Protein AF-A0A1I0VJK0-F1 (afdb_monomer_lite)

Radius of gyration: 28.48 Å; chains: 1; bounding box: 94×78×64 Å

Secondary structure (DSSP, 8-state):
---STTHHHHHHHHTTSS---S--TTS-----HHHHHHHHHHHHHHHHHHHHTT---HHHHHHHHHHHHHHHHHHHH--SPPTTSPPHHHHHHHHHHHHHHHHHHHHT-HHHHHHHHT-HHHHHHHHHHHHHHHHTT-PPPPHHHHHHHHHHHTHHHHHHHTSTTTHHHHHHHHHHHHHHHHHHHHHHHHHS----SS-S-SS--EEEEEEEEEEETTEEEEEEEEEEETTEEEEEESS--PPPSEEEEE-GGG-EEEEEEEEEETTEEEEEEESPPPHHHHHHHHHTTT-----GGGHHHHHHHHHHHHHHGGGS----PPPP---

pLDDT: mean 71.61, std 19.64, range [31.28, 95.69]

Sequence (327 aa):
MRNVKHLLRGALLAAGFHLLAAPVAAQDAVPPPYCEALLRAASLADFSDRIASAETHYDLNIAYRFAVLKANAALDIAGPPPEGAPGRALLELHLRAHQDIVKTAEIMGLAPALSGISTDAFAERDAKIRAGIRALSCAPPGWREKLEWALMIFYPVERLWDVERMRPVMLWAICFGMIAWARRRTKRQENLPAITIIDGRDEGRIPCNLPAELGVGDMSVSLRVLDISRHGCRFAMARAVDLPEYAVITLPGGVQRHIRQVWQRDQTGAVRLLPRLSEEELELVMEENGLRAADPRRSADFSQAAKELLSTEKERPRVFGAAPEFR

Foldseek 3Di:
DPDPVPVVVVVVVPVPPPPPPDDPVPPPCPPQLVLVLLVLLLVLVVLLLCLLQVVDDPVSLVVSVVSLVVSVVSLVVHDADDPPADGSVLSVVLSVLSVVLSVCCVPVNRPVSLVSCQDPVNVVSSVRSVVRCVVSVSDDDDVVVVVVVVVVVCPVVVVCCVVVVCVVVSVCVVVVVVVVVVVVVVVVCVVPPPPDPPVPDPDDKDADFFWKWKDDPPDIFIWTFRIDDQFWTKIFGPFFDDGDQWTWMQAAVRDIFIWGWPDDDGRIGMITTRNGDDPVRVCRSCVNVVRDPPPPVCVVVVVVVVVVVVVVVVPDPPPPDDDDDDD

Structure (mmCIF, N/CA/C/O backbone):
data_AF-A0A1I0VJK0-F1
#
_entry.id   AF-A0A1I0VJK0-F1
#
loop_
_atom_site.group_PDB
_atom_site.id
_atom_site.type_symbol
_atom_site.label_atom_id
_atom_site.label_alt_id
_atom_site.label_comp_id
_atom_site.label_asym_id
_atom_site.label_entity_id
_atom_site.label_seq_id
_atom_site.pdbx_PDB_ins_code
_atom_site.Cartn_x
_atom_site.Cartn_y
_atom_site.Cartn_z
_atom_site.occupancy
_atom_site.B_iso_or_equiv
_atom_site.auth_seq_id
_atom_site.auth_comp_id
_atom_site.auth_asym_id
_atom_site.auth_atom_id
_atom_site.pdbx_PDB_model_num
ATOM 1 N N . MET A 1 1 ? 68.021 -21.879 -15.733 1.00 46.00 1 MET A N 1
ATOM 2 C CA . MET A 1 1 ? 66.566 -22.091 -15.510 1.00 46.00 1 MET A CA 1
ATOM 3 C C . MET A 1 1 ? 65.875 -20.838 -14.943 1.00 46.00 1 MET A C 1
ATOM 5 O O . MET A 1 1 ? 65.280 -20.871 -13.874 1.00 46.00 1 MET A O 1
ATOM 9 N N . ARG A 1 2 ? 65.920 -19.714 -15.668 1.00 45.03 2 ARG A N 1
ATOM 10 C CA . ARG A 1 2 ? 65.156 -18.485 -15.390 1.00 45.03 2 ARG A CA 1
ATOM 11 C C . ARG A 1 2 ? 64.762 -17.917 -16.751 1.00 45.03 2 ARG A C 1
ATOM 13 O O . ARG A 1 2 ? 65.582 -17.224 -17.318 1.00 45.03 2 ARG A O 1
ATOM 20 N N . ASN A 1 3 ? 63.632 -18.344 -17.326 1.00 46.75 3 ASN A N 1
ATOM 21 C CA . ASN A 1 3 ? 62.971 -17.663 -18.465 1.00 46.75 3 ASN A CA 1
ATOM 22 C C . ASN A 1 3 ? 61.617 -18.274 -18.898 1.00 46.75 3 ASN A C 1
ATOM 24 O O . ASN A 1 3 ? 61.149 -18.015 -19.996 1.00 46.75 3 ASN A O 1
ATOM 28 N N . VAL A 1 4 ? 60.926 -19.040 -18.040 1.00 44.34 4 VAL A N 1
ATOM 29 C CA . VAL A 1 4 ? 59.604 -19.625 -18.386 1.00 44.34 4 VAL A CA 1
ATOM 30 C C . VAL A 1 4 ? 58.428 -18.885 -17.717 1.00 44.34 4 VAL A C 1
ATOM 32 O O . VAL A 1 4 ? 57.276 -19.062 -18.095 1.00 44.34 4 VAL A O 1
ATOM 35 N N . LYS A 1 5 ? 58.684 -17.973 -16.764 1.00 43.19 5 LYS A N 1
ATOM 36 C CA . LYS A 1 5 ? 57.617 -17.272 -16.014 1.00 43.19 5 LYS A CA 1
ATOM 37 C C . LYS A 1 5 ? 56.985 -16.070 -16.736 1.00 43.19 5 LYS A C 1
ATOM 39 O O . LYS A 1 5 ? 55.911 -15.644 -16.324 1.00 43.19 5 LYS A O 1
ATOM 44 N N . HIS A 1 6 ? 57.592 -15.544 -17.803 1.00 44.09 6 HIS A N 1
ATOM 45 C CA . HIS A 1 6 ? 57.060 -14.369 -18.513 1.00 44.09 6 HIS A CA 1
ATOM 46 C C . HIS A 1 6 ? 56.216 -14.703 -19.753 1.00 44.09 6 HIS A C 1
ATOM 48 O O . HIS A 1 6 ? 55.347 -13.913 -20.108 1.00 44.09 6 HIS A O 1
ATOM 54 N N . LEU A 1 7 ? 56.360 -15.896 -20.338 1.00 40.38 7 LEU A N 1
ATOM 55 C CA . LEU A 1 7 ? 55.548 -16.317 -21.491 1.00 40.38 7 LEU A CA 1
ATOM 56 C C . LEU A 1 7 ? 54.114 -16.738 -21.111 1.00 40.38 7 LEU A C 1
ATOM 58 O O . LEU A 1 7 ? 53.187 -16.537 -21.887 1.00 40.38 7 LEU A O 1
ATOM 62 N N . LEU A 1 8 ? 53.892 -17.216 -19.882 1.00 39.84 8 LEU A N 1
ATOM 63 C CA . LEU A 1 8 ? 52.561 -17.624 -19.401 1.00 39.84 8 LEU A CA 1
ATOM 64 C C . LEU A 1 8 ? 51.679 -16.467 -18.897 1.00 39.84 8 LEU A C 1
ATOM 66 O O . LEU A 1 8 ? 50.474 -16.647 -18.755 1.00 39.84 8 LEU A O 1
ATOM 70 N N . ARG A 1 9 ? 52.240 -15.272 -18.659 1.00 42.34 9 ARG A N 1
ATOM 71 C CA . ARG A 1 9 ? 51.451 -14.081 -18.282 1.00 42.34 9 ARG A CA 1
ATOM 72 C C . ARG A 1 9 ? 50.929 -13.289 -19.486 1.00 42.34 9 ARG A C 1
ATOM 74 O O . ARG A 1 9 ? 49.925 -12.605 -19.342 1.00 42.34 9 ARG A O 1
ATOM 81 N N . GLY A 1 10 ? 51.557 -13.412 -20.658 1.00 35.81 10 GLY A N 1
ATOM 82 C CA . GLY A 1 10 ? 51.107 -12.737 -21.885 1.00 35.81 10 GLY A CA 1
ATOM 83 C C . GLY A 1 10 ? 49.964 -13.459 -22.609 1.00 35.81 10 GLY A C 1
ATOM 84 O O . GLY A 1 10 ? 49.046 -12.815 -23.105 1.00 35.81 10 GLY A O 1
ATOM 85 N N . ALA A 1 11 ? 49.964 -14.796 -22.621 1.00 39.56 11 ALA A N 1
ATOM 86 C CA . ALA A 1 11 ? 48.965 -15.577 -23.361 1.00 39.56 11 ALA A CA 1
ATOM 87 C C . ALA A 1 11 ? 47.573 -15.607 -22.694 1.00 39.56 11 ALA A C 1
ATOM 89 O O . ALA A 1 11 ? 46.561 -15.720 -23.381 1.00 39.56 11 ALA A O 1
ATOM 90 N N . LEU A 1 12 ? 47.503 -15.443 -21.368 1.00 36.41 12 LEU A N 1
ATOM 91 C CA . LEU A 1 12 ? 46.240 -15.417 -20.615 1.00 36.41 12 LEU A CA 1
ATOM 92 C C . LEU A 1 12 ? 45.492 -14.075 -20.695 1.00 36.41 12 LEU A C 1
ATOM 94 O O . LEU A 1 12 ? 44.315 -14.029 -20.357 1.00 36.41 12 LEU A O 1
ATOM 98 N N . LEU A 1 13 ? 46.138 -13.005 -21.172 1.00 39.09 13 LEU A N 1
ATOM 99 C CA . LEU A 1 13 ? 45.488 -11.706 -21.394 1.00 39.09 13 LEU A CA 1
ATOM 100 C C . LEU A 1 13 ? 45.027 -11.503 -22.848 1.00 39.09 13 LEU A C 1
ATOM 102 O O . LEU A 1 13 ? 44.124 -10.709 -23.080 1.00 39.09 13 LEU A O 1
ATOM 106 N N . ALA A 1 14 ? 45.582 -12.245 -23.813 1.00 37.34 14 ALA A N 1
ATOM 107 C CA . ALA A 1 14 ? 45.223 -12.117 -25.231 1.00 37.34 14 ALA A CA 1
ATOM 108 C C . ALA A 1 14 ? 44.151 -13.122 -25.705 1.00 37.34 14 ALA A C 1
ATOM 110 O O . ALA A 1 14 ? 43.427 -12.840 -26.654 1.00 37.34 14 ALA A O 1
ATOM 111 N N . ALA A 1 15 ? 43.994 -14.273 -25.040 1.00 37.62 15 ALA A N 1
ATOM 112 C CA . ALA A 1 15 ? 43.008 -15.292 -25.429 1.00 37.62 15 ALA A CA 1
ATOM 113 C C . ALA A 1 15 ? 41.592 -15.065 -24.851 1.00 37.62 15 ALA A C 1
ATOM 115 O O . ALA A 1 15 ? 40.677 -15.831 -25.143 1.00 37.62 15 ALA A O 1
ATOM 116 N N . GLY A 1 16 ? 41.396 -14.027 -24.030 1.00 36.09 16 GLY A N 1
ATOM 117 C CA . GLY A 1 16 ? 40.146 -13.789 -23.297 1.00 36.09 16 GLY A CA 1
ATOM 118 C C . GLY A 1 16 ? 39.113 -12.887 -23.981 1.00 36.09 16 GLY A C 1
ATOM 119 O O . GLY A 1 16 ? 38.038 -12.711 -23.420 1.00 36.09 16 GLY A O 1
ATOM 120 N N . PHE A 1 17 ? 39.405 -12.301 -25.149 1.00 39.50 17 PHE A N 1
ATOM 121 C CA . PHE A 1 17 ? 38.597 -11.186 -25.678 1.00 39.50 17 PHE A CA 1
ATOM 122 C C . PHE A 1 17 ? 37.846 -11.430 -26.998 1.00 39.50 17 PHE A C 1
ATOM 124 O O . PHE A 1 17 ? 37.141 -10.534 -27.452 1.00 39.50 17 PHE A O 1
ATOM 131 N N . HIS A 1 18 ? 37.919 -12.621 -27.606 1.00 34.22 18 HIS A N 1
ATOM 132 C CA . HIS A 1 18 ? 37.325 -12.849 -28.940 1.00 34.22 18 HIS A CA 1
ATOM 133 C C . HIS A 1 18 ? 36.373 -14.049 -29.075 1.00 34.22 18 HIS A C 1
ATOM 135 O O . HIS A 1 18 ? 36.105 -14.490 -30.187 1.00 34.22 18 HIS A O 1
ATOM 141 N N . LEU A 1 19 ? 35.797 -14.557 -27.981 1.00 35.75 19 LEU A N 1
ATOM 142 C CA . LEU A 1 19 ? 34.873 -15.707 -28.026 1.00 35.75 19 LEU A CA 1
ATOM 143 C C . LEU A 1 19 ? 33.524 -15.455 -27.333 1.00 35.75 19 LEU A C 1
ATOM 145 O O . LEU A 1 19 ? 32.967 -16.337 -26.688 1.00 35.75 19 LEU A O 1
ATOM 149 N N . LEU A 1 20 ? 32.975 -14.250 -27.508 1.00 40.34 20 LEU A N 1
ATOM 150 C CA . LEU A 1 20 ? 31.580 -13.921 -27.193 1.00 40.34 20 LEU A CA 1
ATOM 151 C C . LEU A 1 20 ? 30.955 -13.149 -28.361 1.00 40.34 20 LEU A C 1
ATOM 153 O O . LEU A 1 20 ? 30.631 -11.973 -28.265 1.00 40.34 20 LEU A O 1
ATOM 157 N N . ALA A 1 21 ? 30.827 -13.827 -29.495 1.00 41.88 21 ALA A N 1
ATOM 158 C CA . ALA A 1 21 ? 29.969 -13.400 -30.592 1.00 41.88 21 ALA A CA 1
ATOM 159 C C . ALA A 1 21 ? 29.160 -14.619 -31.055 1.00 41.88 21 ALA A C 1
ATOM 161 O O . ALA A 1 21 ? 29.462 -15.250 -32.062 1.00 41.88 21 ALA A O 1
ATOM 162 N N . ALA A 1 22 ? 28.166 -14.991 -30.249 1.00 32.31 22 ALA A N 1
ATOM 163 C CA . ALA A 1 22 ? 27.074 -15.882 -30.626 1.00 32.31 22 ALA A CA 1
ATOM 164 C C . ALA A 1 22 ? 25.779 -15.310 -30.017 1.00 32.31 22 ALA A C 1
ATOM 166 O O . ALA A 1 22 ? 25.834 -14.721 -28.935 1.00 32.31 22 ALA A O 1
ATOM 167 N N . PRO A 1 23 ? 24.640 -15.390 -30.723 1.00 36.75 23 PRO A N 1
ATOM 168 C CA . PRO A 1 23 ? 23.543 -14.448 -30.559 1.00 36.75 23 PRO A CA 1
ATOM 169 C C . PRO A 1 23 ? 22.716 -14.788 -29.319 1.00 36.75 23 PRO A C 1
ATOM 171 O O . PRO A 1 23 ? 21.870 -15.677 -29.349 1.00 36.75 23 PRO A O 1
ATOM 174 N N . VAL A 1 24 ? 22.919 -14.047 -28.230 1.00 36.31 24 VAL A N 1
ATOM 175 C CA . VAL A 1 24 ? 21.983 -14.017 -27.096 1.00 36.31 24 VAL A CA 1
ATOM 176 C C . VAL A 1 24 ? 20.880 -13.013 -27.428 1.00 36.31 24 VAL A C 1
ATOM 178 O O . VAL A 1 24 ? 20.753 -11.945 -26.839 1.00 36.31 24 VAL A O 1
ATOM 181 N N . ALA A 1 25 ? 20.074 -13.346 -28.429 1.00 37.31 25 ALA A N 1
ATOM 182 C CA . ALA A 1 25 ? 18.818 -12.659 -28.681 1.00 37.31 25 ALA A CA 1
ATOM 183 C C . ALA A 1 25 ? 17.770 -13.181 -27.682 1.00 37.31 25 ALA A C 1
ATOM 185 O O . ALA A 1 25 ? 16.928 -13.981 -28.066 1.00 37.31 25 ALA A O 1
ATOM 186 N N . ALA A 1 26 ? 17.869 -12.803 -26.397 1.00 40.62 26 ALA A N 1
ATOM 187 C CA . ALA A 1 26 ? 16.770 -12.965 -25.425 1.00 40.62 26 ALA A CA 1
ATOM 188 C C . ALA A 1 26 ? 16.952 -12.293 -24.044 1.00 40.62 26 ALA A C 1
ATOM 190 O O . ALA A 1 26 ? 15.966 -12.224 -23.318 1.00 40.62 26 ALA A O 1
ATOM 191 N N . GLN A 1 27 ? 18.142 -11.839 -23.615 1.00 39.03 27 GLN A N 1
ATOM 192 C CA . GLN A 1 27 ? 18.367 -11.580 -22.171 1.00 39.03 27 GLN A CA 1
ATOM 193 C C . GLN A 1 27 ? 19.058 -10.265 -21.766 1.00 39.03 27 GLN A C 1
ATOM 195 O O . GLN A 1 27 ? 19.273 -10.055 -20.577 1.00 39.03 27 GLN A O 1
ATOM 200 N N . ASP A 1 28 ? 19.274 -9.323 -22.687 1.00 36.78 28 ASP A N 1
ATOM 201 C CA . ASP A 1 28 ? 19.678 -7.942 -22.352 1.00 36.78 28 ASP A CA 1
ATOM 202 C C . ASP A 1 28 ? 18.475 -6.983 -22.264 1.00 36.78 28 ASP A C 1
ATOM 204 O O . ASP A 1 28 ? 18.533 -5.823 -22.672 1.00 36.78 28 ASP A O 1
ATOM 208 N N . ALA A 1 29 ? 17.348 -7.450 -21.724 1.00 45.19 29 ALA A N 1
ATOM 209 C CA . ALA A 1 29 ? 16.249 -6.560 -21.375 1.00 45.19 29 ALA A CA 1
ATOM 210 C C . ALA A 1 29 ? 16.581 -5.868 -20.046 1.00 45.19 29 ALA A C 1
ATOM 212 O O . ALA A 1 29 ? 16.060 -6.214 -18.986 1.00 45.19 29 ALA A O 1
ATOM 213 N N . VAL A 1 30 ? 17.446 -4.848 -20.103 1.00 45.66 30 VAL A N 1
ATOM 214 C CA . VAL A 1 30 ? 17.289 -3.688 -19.212 1.00 45.66 30 VAL A CA 1
ATOM 215 C C . VAL A 1 30 ? 15.785 -3.400 -19.203 1.00 45.66 30 VAL A C 1
ATOM 217 O O . VAL A 1 30 ? 15.233 -3.285 -20.305 1.00 45.66 30 VAL A O 1
ATOM 220 N N . PRO A 1 31 ? 15.094 -3.378 -18.039 1.00 56.00 31 PRO A N 1
ATOM 221 C CA . PRO A 1 31 ? 13.675 -3.055 -18.028 1.00 56.00 31 PRO A CA 1
ATOM 222 C C . PRO A 1 31 ? 13.563 -1.777 -18.849 1.00 56.00 31 PRO A C 1
ATOM 224 O O . PRO A 1 31 ? 14.316 -0.844 -18.547 1.00 56.00 31 PRO A O 1
ATOM 227 N N . PRO A 1 32 ? 12.763 -1.752 -19.935 1.00 74.56 32 PRO A N 1
ATOM 228 C CA . PRO A 1 32 ? 12.734 -0.599 -20.823 1.00 74.56 32 PRO A CA 1
ATOM 229 C C . PRO A 1 32 ? 12.624 0.647 -19.940 1.00 74.56 32 PRO A C 1
ATOM 231 O O . PRO A 1 32 ? 11.947 0.555 -18.919 1.00 74.56 32 PRO A O 1
ATOM 234 N N . PRO A 1 33 ? 13.298 1.773 -20.233 1.00 84.00 33 PRO A N 1
ATOM 235 C CA . PRO A 1 33 ? 13.391 2.920 -19.315 1.00 84.00 33 PRO A CA 1
ATOM 236 C C . PRO A 1 33 ? 12.047 3.310 -18.663 1.00 84.00 33 PRO A C 1
ATOM 238 O O . PRO A 1 33 ? 11.980 3.729 -17.510 1.00 84.00 33 PRO A O 1
ATOM 241 N N . TYR A 1 34 ? 10.953 3.047 -19.382 1.00 86.75 34 TYR A N 1
ATOM 242 C CA . TYR A 1 34 ? 9.576 3.091 -18.907 1.00 86.75 34 TYR A CA 1
ATOM 243 C C . TYR A 1 34 ? 9.202 2.124 -17.759 1.00 86.75 34 TYR A C 1
ATOM 245 O O . TYR A 1 34 ? 8.583 2.536 -16.782 1.00 86.75 34 TYR A O 1
ATOM 253 N N . CYS A 1 35 ? 9.567 0.842 -17.840 1.00 86.81 35 CYS A N 1
ATOM 254 C CA . CYS A 1 35 ? 9.430 -0.125 -16.750 1.00 86.81 35 CYS A CA 1
ATOM 255 C C . CYS A 1 35 ? 10.204 0.304 -15.503 1.00 86.81 35 CYS A C 1
ATOM 257 O O . CYS A 1 35 ? 9.693 0.132 -14.398 1.00 86.81 35 CYS A O 1
ATOM 259 N N . GLU A 1 36 ? 11.404 0.883 -15.645 1.00 88.31 36 GLU A N 1
ATOM 260 C CA . GLU A 1 36 ? 12.100 1.435 -14.478 1.00 88.31 36 GLU A CA 1
ATOM 261 C C . GLU A 1 36 ? 11.285 2.574 -13.851 1.00 88.31 36 GLU A C 1
ATOM 263 O O . GLU A 1 36 ? 11.058 2.554 -12.641 1.00 88.31 36 GLU A O 1
ATOM 268 N N . ALA A 1 37 ? 10.772 3.513 -14.650 1.00 90.94 37 ALA A N 1
ATOM 269 C CA . ALA A 1 37 ? 9.913 4.585 -14.148 1.00 90.94 37 ALA A CA 1
ATOM 270 C C . ALA A 1 37 ? 8.663 4.048 -13.421 1.00 90.94 37 ALA A C 1
ATOM 272 O O . ALA A 1 37 ? 8.356 4.500 -12.317 1.00 90.94 37 ALA A O 1
ATOM 273 N N . LEU A 1 38 ? 7.990 3.035 -13.981 1.00 90.62 38 LEU A N 1
ATOM 274 C CA . LEU A 1 38 ? 6.834 2.381 -13.358 1.00 90.62 38 LEU A CA 1
ATOM 275 C C . LEU A 1 38 ? 7.183 1.716 -12.024 1.00 90.62 38 LEU A C 1
ATOM 277 O O . LEU A 1 38 ? 6.490 1.930 -11.031 1.00 90.62 38 LEU A O 1
ATOM 281 N N . LEU A 1 39 ? 8.264 0.932 -11.978 1.00 89.94 39 LEU A N 1
ATOM 282 C CA . LEU A 1 39 ? 8.708 0.264 -10.753 1.00 89.94 39 LEU A CA 1
ATOM 283 C C . LEU A 1 39 ? 9.074 1.271 -9.659 1.00 89.94 39 LEU A C 1
ATOM 285 O O . LEU A 1 39 ? 8.746 1.066 -8.490 1.00 89.94 39 LEU A O 1
ATOM 289 N N . ARG A 1 40 ? 9.744 2.370 -10.028 1.00 91.62 40 ARG A N 1
ATOM 290 C CA . ARG A 1 40 ? 10.095 3.444 -9.091 1.00 91.62 40 ARG A CA 1
ATOM 291 C C . ARG A 1 40 ? 8.850 4.148 -8.569 1.00 91.62 40 ARG A C 1
ATOM 293 O O . ARG A 1 40 ? 8.766 4.340 -7.360 1.00 91.62 40 ARG A O 1
ATOM 300 N N . ALA A 1 41 ? 7.894 4.470 -9.439 1.00 92.31 41 ALA A N 1
ATOM 301 C CA . ALA A 1 41 ? 6.618 5.058 -9.042 1.00 92.31 41 ALA A CA 1
ATOM 302 C C . ALA A 1 41 ? 5.858 4.134 -8.075 1.00 92.31 41 ALA A C 1
ATOM 304 O O . ALA A 1 41 ? 5.537 4.555 -6.971 1.00 92.31 41 ALA A O 1
ATOM 305 N N . ALA A 1 42 ? 5.700 2.849 -8.408 1.00 89.69 42 ALA A N 1
ATOM 306 C CA . ALA A 1 42 ? 5.012 1.887 -7.540 1.00 89.69 42 ALA A CA 1
ATOM 307 C C . ALA A 1 42 ? 5.707 1.673 -6.184 1.00 89.69 42 ALA A C 1
ATOM 309 O O . ALA A 1 42 ? 5.048 1.396 -5.184 1.00 89.69 42 ALA A O 1
ATOM 310 N N . SER A 1 43 ? 7.037 1.816 -6.118 1.00 88.81 43 SER A N 1
ATOM 311 C CA . SER A 1 43 ? 7.771 1.713 -4.849 1.00 88.81 43 SER A CA 1
ATOM 312 C C . SER A 1 43 ? 7.471 2.856 -3.870 1.00 88.81 43 SER A C 1
ATOM 314 O O . SER A 1 43 ? 7.743 2.726 -2.678 1.00 88.81 43 SER A O 1
ATOM 316 N N . LEU A 1 44 ? 6.894 3.968 -4.344 1.00 91.75 44 LEU A N 1
ATOM 317 C CA . LEU A 1 44 ? 6.497 5.088 -3.489 1.00 91.75 44 LEU A CA 1
ATOM 318 C C . LEU A 1 44 ? 5.306 4.744 -2.592 1.00 91.75 44 LEU A C 1
ATOM 320 O O . LEU A 1 44 ? 5.178 5.342 -1.523 1.00 91.75 44 LEU A O 1
ATOM 324 N N . ALA A 1 45 ? 4.491 3.760 -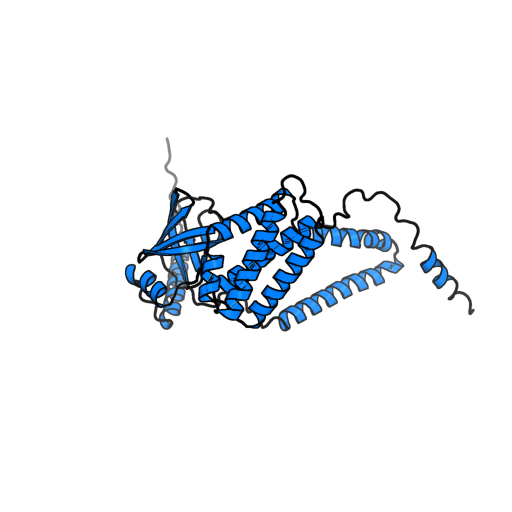2.981 1.00 85.44 45 ALA A N 1
ATOM 325 C CA . ALA A 1 45 ? 3.359 3.294 -2.190 1.00 85.44 45 ALA A CA 1
ATOM 326 C C . ALA A 1 45 ? 3.783 2.822 -0.789 1.00 85.44 45 ALA A C 1
ATOM 328 O O . ALA A 1 45 ? 3.090 3.070 0.191 1.00 85.44 45 ALA A O 1
ATOM 329 N N . ASP A 1 46 ? 4.961 2.202 -0.664 1.00 84.44 46 ASP A N 1
ATOM 330 C CA . ASP A 1 46 ? 5.471 1.757 0.636 1.00 84.44 46 ASP A CA 1
ATOM 331 C C . ASP A 1 46 ? 5.779 2.943 1.561 1.00 84.44 46 ASP A C 1
ATOM 333 O O . ASP A 1 46 ? 5.609 2.851 2.775 1.00 84.44 46 ASP A O 1
ATOM 337 N N . PHE A 1 47 ? 6.211 4.078 1.006 1.00 86.44 47 PHE A N 1
ATOM 338 C CA . PHE A 1 47 ? 6.448 5.289 1.785 1.00 86.44 47 PHE A CA 1
ATOM 339 C C . PHE A 1 47 ? 5.145 5.992 2.151 1.00 86.44 47 PHE A C 1
ATOM 341 O O . PHE A 1 47 ? 4.981 6.377 3.310 1.00 86.44 47 PHE A O 1
ATOM 348 N N . SER A 1 48 ? 4.216 6.138 1.198 1.00 83.81 48 SER A N 1
ATOM 349 C CA . SER A 1 48 ? 2.901 6.714 1.492 1.00 83.81 48 SER A CA 1
ATOM 350 C C . SER A 1 48 ? 2.171 5.890 2.540 1.00 83.81 48 SER A C 1
ATOM 352 O O . SER A 1 48 ? 1.606 6.466 3.454 1.00 83.81 48 SER A O 1
ATOM 354 N N . ASP A 1 49 ? 2.256 4.564 2.492 1.00 79.44 49 ASP A N 1
ATOM 355 C CA . ASP A 1 49 ? 1.618 3.692 3.476 1.00 79.44 49 ASP A CA 1
ATOM 356 C C . ASP A 1 49 ? 2.184 3.849 4.885 1.00 79.44 49 ASP A C 1
ATOM 358 O O . ASP A 1 49 ? 1.434 3.789 5.856 1.00 79.44 49 ASP A O 1
ATOM 362 N N . ARG A 1 50 ? 3.499 4.049 5.005 1.00 80.50 50 ARG A N 1
ATOM 363 C CA . ARG A 1 50 ? 4.154 4.286 6.299 1.00 80.50 50 ARG A CA 1
ATOM 364 C C . ARG A 1 50 ? 3.815 5.664 6.859 1.00 80.50 50 ARG A C 1
ATOM 366 O O . ARG A 1 50 ? 3.591 5.821 8.054 1.00 80.50 50 ARG A O 1
ATOM 373 N N . ILE A 1 51 ? 3.689 6.665 5.990 1.00 79.25 51 ILE A N 1
ATOM 374 C CA . ILE A 1 51 ? 3.142 7.966 6.389 1.00 79.25 51 ILE A CA 1
ATOM 375 C C . ILE A 1 51 ? 1.669 7.834 6.781 1.00 79.25 51 ILE A C 1
ATOM 377 O O . ILE A 1 51 ? 1.261 8.403 7.791 1.00 79.25 51 ILE A O 1
ATOM 381 N N . ALA A 1 52 ? 0.894 7.038 6.041 1.00 72.31 52 ALA A N 1
ATOM 382 C CA . ALA A 1 52 ? -0.517 6.773 6.295 1.00 72.31 52 ALA A CA 1
ATOM 383 C C . ALA A 1 52 ? -0.763 6.052 7.630 1.00 72.31 52 ALA A C 1
ATOM 385 O O . ALA A 1 52 ? -1.742 6.329 8.325 1.00 72.31 52 ALA A O 1
ATOM 386 N N . SER A 1 53 ? 0.155 5.167 8.028 1.00 66.69 53 SER A N 1
ATOM 387 C CA . SER A 1 53 ? 0.154 4.516 9.340 1.00 66.69 53 SER A CA 1
ATOM 388 C C . SER A 1 53 ? 0.666 5.419 10.469 1.00 66.69 53 SER A C 1
ATOM 390 O O . SER A 1 53 ? 0.711 4.976 11.616 1.00 66.69 53 SER A O 1
ATOM 392 N N . ALA A 1 54 ? 1.008 6.678 10.169 1.00 67.38 54 ALA A N 1
ATOM 393 C CA . ALA A 1 54 ? 1.622 7.634 11.083 1.00 67.38 54 ALA A CA 1
ATOM 394 C C . ALA A 1 54 ? 2.914 7.109 11.742 1.00 67.38 54 ALA A C 1
ATOM 396 O O . ALA A 1 54 ? 3.251 7.509 12.859 1.00 67.38 54 ALA A O 1
ATOM 397 N N . GLU A 1 55 ? 3.655 6.236 11.050 1.00 65.69 55 GLU A N 1
ATOM 398 C CA . GLU A 1 55 ? 5.055 5.977 11.378 1.00 65.69 55 GLU A CA 1
ATOM 399 C C . GLU A 1 55 ? 5.842 7.247 11.046 1.00 65.69 55 GLU A C 1
ATOM 401 O O . GLU A 1 55 ? 6.055 7.565 9.876 1.00 65.69 55 GLU A O 1
ATOM 406 N N . THR A 1 56 ? 6.282 8.000 12.054 1.00 57.78 56 THR A N 1
ATOM 407 C CA . THR A 1 56 ? 7.166 9.145 11.823 1.00 57.78 56 THR A CA 1
ATOM 408 C C . THR A 1 56 ? 8.544 8.961 12.397 1.00 57.78 56 THR A C 1
ATOM 410 O O . THR A 1 56 ? 8.767 8.972 13.603 1.00 57.78 56 THR A O 1
ATOM 413 N N . HIS A 1 57 ? 9.498 8.971 11.475 1.00 64.31 57 HIS A N 1
ATOM 414 C CA . HIS A 1 57 ? 10.857 9.397 11.739 1.00 64.31 57 HIS A CA 1
ATOM 415 C C . HIS A 1 57 ? 11.228 10.457 10.703 1.00 64.31 57 HIS A C 1
ATOM 417 O O . HIS A 1 57 ? 10.853 10.341 9.537 1.00 64.31 57 HIS A O 1
ATOM 423 N N . TYR A 1 58 ? 11.967 11.489 11.113 1.00 70.94 58 TYR A N 1
ATOM 424 C CA . TYR A 1 58 ? 12.530 12.506 10.211 1.00 70.94 58 TYR A CA 1
ATOM 425 C C . TYR A 1 58 ? 13.242 11.862 9.001 1.00 70.94 58 TYR A C 1
ATOM 427 O O . TYR A 1 58 ? 13.092 12.305 7.860 1.00 70.94 58 TYR A O 1
ATOM 435 N N . ASP A 1 59 ? 13.900 10.726 9.240 1.00 74.88 59 ASP A N 1
ATOM 436 C CA . ASP A 1 59 ? 14.564 9.910 8.223 1.00 74.88 59 ASP A CA 1
ATOM 437 C C . ASP A 1 59 ? 13.604 9.323 7.175 1.00 74.88 59 ASP A C 1
ATOM 439 O O . ASP A 1 59 ? 13.989 9.173 6.013 1.00 74.88 59 ASP A O 1
ATOM 443 N N . LEU A 1 60 ? 12.349 9.026 7.540 1.00 82.06 60 LEU A N 1
ATOM 444 C CA . LEU A 1 60 ? 11.341 8.517 6.606 1.00 82.06 60 LEU A CA 1
ATOM 445 C C . LEU A 1 60 ? 10.957 9.581 5.576 1.00 82.06 60 LEU A C 1
ATOM 447 O O . LEU A 1 60 ? 10.958 9.285 4.383 1.00 82.06 60 LEU A O 1
ATOM 451 N N . ASN A 1 61 ? 10.682 10.813 6.016 1.00 82.12 61 ASN A N 1
ATOM 452 C CA . ASN A 1 61 ? 10.332 11.914 5.112 1.00 82.12 61 ASN A CA 1
ATOM 453 C C . ASN A 1 61 ? 11.487 12.234 4.154 1.00 82.12 61 ASN A C 1
ATOM 455 O O . ASN A 1 61 ? 11.270 12.401 2.953 1.00 82.12 61 ASN A O 1
ATOM 459 N N . ILE A 1 62 ? 12.728 12.230 4.652 1.00 82.31 62 ILE A N 1
ATOM 460 C CA . ILE A 1 62 ? 13.919 12.405 3.812 1.00 82.31 62 ILE A CA 1
ATOM 461 C C . ILE A 1 62 ? 14.041 11.276 2.785 1.00 82.31 62 ILE A C 1
ATOM 463 O O . ILE A 1 62 ? 14.233 11.542 1.594 1.00 82.31 62 ILE A O 1
ATOM 467 N N . ALA A 1 63 ? 13.931 10.018 3.221 1.00 86.69 63 ALA A N 1
ATOM 468 C CA . ALA A 1 63 ? 14.025 8.865 2.333 1.00 86.69 63 ALA A CA 1
ATOM 469 C C . ALA A 1 63 ? 12.926 8.889 1.261 1.00 86.69 63 ALA A C 1
ATOM 471 O O . ALA A 1 63 ? 13.208 8.630 0.089 1.00 86.69 63 ALA A O 1
ATOM 472 N N . TYR A 1 64 ? 11.708 9.274 1.643 1.00 90.75 64 TYR A N 1
ATOM 473 C CA . TYR A 1 64 ? 10.581 9.408 0.733 1.00 90.75 64 TYR A CA 1
ATOM 474 C C . TYR A 1 64 ? 10.818 10.507 -0.304 1.00 90.75 64 TYR A C 1
ATOM 476 O O . TYR A 1 64 ? 10.688 10.255 -1.501 1.00 90.75 64 TYR A O 1
ATOM 484 N N . ARG A 1 65 ? 11.289 11.690 0.111 1.00 91.56 65 ARG A N 1
ATOM 485 C CA . ARG A 1 65 ? 11.666 12.771 -0.812 1.00 91.56 65 ARG A CA 1
ATOM 486 C C . ARG A 1 65 ? 12.700 12.311 -1.839 1.00 91.56 65 ARG A C 1
ATOM 488 O O . ARG A 1 65 ? 12.546 12.558 -3.034 1.00 91.56 65 ARG A O 1
ATOM 495 N N . PHE A 1 66 ? 13.744 11.610 -1.396 1.00 91.50 66 PHE A N 1
ATOM 496 C CA . PHE A 1 66 ? 14.750 11.064 -2.309 1.00 91.50 66 PHE A CA 1
ATOM 497 C C . PHE A 1 66 ? 14.187 9.985 -3.239 1.00 91.50 66 PHE A C 1
ATOM 499 O O . PHE A 1 66 ? 14.603 9.913 -4.396 1.00 91.50 66 PHE A O 1
ATOM 506 N N . ALA A 1 67 ? 13.258 9.154 -2.767 1.00 92.31 67 ALA A N 1
ATOM 507 C CA . ALA A 1 67 ? 12.584 8.167 -3.604 1.00 92.31 67 ALA A CA 1
ATOM 508 C C . ALA A 1 67 ? 11.745 8.845 -4.698 1.00 92.31 67 ALA A C 1
ATOM 510 O O . ALA A 1 67 ? 11.851 8.471 -5.865 1.00 92.31 67 ALA A O 1
ATOM 511 N N . VAL A 1 68 ? 11.003 9.899 -4.348 1.00 94.31 68 VAL A N 1
ATOM 512 C CA . VAL A 1 68 ? 10.220 10.703 -5.295 1.00 94.31 68 VAL A CA 1
ATOM 513 C C . VAL A 1 68 ? 11.122 11.365 -6.340 1.00 94.31 68 VAL A C 1
ATOM 515 O O . VAL A 1 68 ? 10.833 11.288 -7.533 1.00 94.31 68 VAL A O 1
ATOM 518 N N . LEU A 1 69 ? 12.249 11.960 -5.935 1.00 93.81 69 LEU A N 1
ATOM 519 C CA . LEU A 1 69 ? 13.220 12.548 -6.871 1.00 93.81 69 LEU A CA 1
ATOM 520 C C . LEU A 1 69 ? 13.784 11.509 -7.851 1.00 93.81 69 LEU A C 1
ATOM 522 O O . LEU A 1 69 ? 13.865 11.771 -9.048 1.00 93.81 69 LEU A O 1
ATOM 526 N N . LYS A 1 70 ? 14.121 10.309 -7.364 1.00 91.88 70 LYS A N 1
ATOM 527 C CA . LYS A 1 70 ? 14.588 9.202 -8.217 1.00 91.88 70 LYS A CA 1
ATOM 528 C C . LYS A 1 70 ? 13.516 8.731 -9.197 1.00 91.88 70 LYS A C 1
ATOM 530 O O . LYS A 1 70 ? 13.848 8.414 -10.334 1.00 91.88 70 LYS A O 1
ATOM 535 N N . ALA A 1 71 ? 12.256 8.681 -8.770 1.00 93.00 71 ALA A N 1
ATOM 536 C CA . ALA A 1 71 ? 11.150 8.296 -9.638 1.00 93.00 71 ALA A CA 1
ATOM 537 C C . ALA A 1 71 ? 10.897 9.334 -10.745 1.00 93.00 71 ALA A C 1
ATOM 539 O O . ALA A 1 71 ? 10.689 8.950 -11.891 1.00 93.00 71 ALA A O 1
ATOM 540 N N . ASN A 1 72 ? 11.006 10.632 -10.433 1.00 93.75 72 ASN A N 1
ATOM 541 C CA . ASN A 1 72 ? 10.926 11.698 -11.439 1.00 93.75 72 ASN A CA 1
ATOM 542 C C . ASN A 1 72 ? 12.078 11.612 -12.447 1.00 93.75 72 ASN A C 1
ATOM 544 O O . ASN A 1 72 ? 11.829 11.578 -13.645 1.00 93.75 72 ASN A O 1
ATOM 548 N N . ALA A 1 73 ? 13.319 11.451 -11.978 1.00 92.62 73 ALA A N 1
ATOM 549 C CA . ALA A 1 73 ? 14.468 11.292 -12.870 1.00 92.62 73 ALA A CA 1
ATOM 550 C C . ALA A 1 73 ? 14.333 10.065 -13.795 1.00 92.62 73 ALA A C 1
ATOM 552 O O . ALA A 1 73 ? 14.698 10.127 -14.967 1.00 92.62 73 ALA A O 1
ATOM 553 N N . ALA A 1 74 ? 13.780 8.955 -13.293 1.00 91.75 74 ALA A N 1
ATOM 554 C CA . ALA A 1 74 ? 13.499 7.781 -14.117 1.00 91.75 74 ALA A CA 1
ATOM 555 C C . ALA A 1 74 ? 12.431 8.069 -15.188 1.00 91.75 74 ALA A C 1
ATOM 557 O O . ALA A 1 74 ? 12.571 7.615 -16.320 1.00 91.75 74 ALA A O 1
ATOM 558 N N . LEU A 1 75 ? 11.394 8.845 -14.856 1.00 93.12 75 LEU A N 1
ATOM 559 C CA . LEU A 1 75 ? 10.354 9.252 -15.804 1.00 93.12 75 LEU A CA 1
ATOM 560 C C . LEU A 1 75 ? 10.868 10.233 -16.870 1.00 93.12 75 LEU A C 1
ATOM 562 O O . LEU A 1 75 ? 10.438 10.163 -18.020 1.00 93.12 75 LEU A O 1
ATOM 566 N N . ASP A 1 76 ? 11.809 11.110 -16.521 1.00 91.94 76 ASP A N 1
ATOM 567 C CA . ASP A 1 76 ? 12.431 12.042 -17.471 1.00 91.94 76 ASP A CA 1
ATOM 568 C C . ASP A 1 76 ? 13.248 11.310 -18.540 1.00 91.94 76 ASP A C 1
ATOM 570 O O . ASP A 1 76 ? 13.222 11.683 -19.713 1.00 91.94 76 ASP A O 1
ATOM 574 N N . ILE A 1 77 ? 13.937 10.239 -18.138 1.00 91.31 77 ILE A N 1
ATOM 575 C CA . ILE A 1 77 ? 14.721 9.373 -19.030 1.00 91.31 77 ILE A CA 1
ATOM 576 C C . ILE A 1 77 ? 13.812 8.378 -19.771 1.00 91.31 77 ILE A C 1
ATOM 578 O O . ILE A 1 77 ? 14.190 7.835 -20.812 1.00 91.31 77 ILE A O 1
ATOM 582 N N . ALA A 1 78 ? 12.603 8.130 -19.259 1.00 87.75 78 ALA A N 1
ATOM 583 C CA . ALA A 1 78 ? 11.661 7.229 -19.893 1.00 87.75 78 ALA A CA 1
ATOM 584 C C . ALA A 1 78 ? 11.223 7.770 -21.263 1.00 87.75 78 ALA A C 1
ATOM 586 O O . ALA A 1 78 ? 10.744 8.899 -21.404 1.00 87.75 78 ALA A O 1
ATOM 587 N N . GLY A 1 79 ? 11.367 6.917 -22.279 1.00 81.25 79 GLY A N 1
ATOM 588 C CA . GLY A 1 79 ? 10.807 7.147 -23.606 1.00 81.25 79 GLY A CA 1
ATOM 589 C C . GLY A 1 79 ? 9.269 7.153 -23.605 1.00 81.25 79 GLY A C 1
ATOM 590 O O . GLY A 1 79 ? 8.636 7.107 -22.546 1.00 81.25 79 GLY A O 1
ATOM 591 N N . PRO A 1 80 ? 8.634 7.214 -24.787 1.00 84.06 80 PRO A N 1
ATOM 592 C CA . PRO A 1 80 ? 7.179 7.152 -24.883 1.00 84.06 80 PRO A CA 1
ATOM 593 C C . PRO A 1 80 ? 6.624 5.854 -24.260 1.00 84.06 80 PRO A C 1
ATOM 595 O O . PRO A 1 80 ? 7.304 4.823 -24.293 1.00 84.06 80 PRO A O 1
ATOM 598 N N . PRO A 1 81 ? 5.402 5.893 -23.691 1.00 84.69 81 PRO A N 1
ATOM 599 C CA . PRO A 1 81 ? 4.766 4.708 -23.130 1.00 84.69 81 PRO A CA 1
ATOM 600 C C . PRO A 1 81 ? 4.595 3.628 -24.209 1.00 84.69 81 PRO A C 1
ATOM 602 O O . PRO A 1 81 ? 4.094 3.943 -25.292 1.00 84.69 81 PRO A O 1
ATOM 605 N N . PRO A 1 82 ? 4.976 2.369 -23.936 1.00 82.50 82 PRO A N 1
ATOM 606 C CA . PRO A 1 82 ? 4.629 1.256 -24.809 1.00 82.50 82 PRO A CA 1
ATOM 607 C C . PRO A 1 82 ? 3.111 1.019 -24.821 1.00 82.50 82 PRO A C 1
ATOM 609 O O . PRO A 1 82 ? 2.381 1.469 -23.935 1.00 82.50 82 PRO A O 1
ATOM 612 N N . GLU A 1 83 ? 2.620 0.308 -25.833 1.00 77.19 83 GLU A N 1
ATOM 613 C CA . GLU A 1 83 ? 1.195 -0.011 -25.960 1.00 77.19 83 GLU A CA 1
ATOM 614 C C . GLU A 1 83 ? 0.696 -0.814 -24.743 1.00 77.19 83 GLU A C 1
ATOM 616 O O . GLU A 1 83 ? 1.379 -1.711 -24.250 1.00 77.19 83 GLU A O 1
ATOM 621 N N . GLY A 1 84 ? -0.475 -0.450 -24.207 1.00 72.38 84 GLY A N 1
ATOM 622 C CA . GLY A 1 84 ? -1.031 -1.054 -22.988 1.00 72.38 84 GLY A CA 1
ATOM 623 C C . GLY A 1 84 ? -0.409 -0.567 -21.670 1.00 72.38 84 GLY A C 1
ATOM 624 O O . GLY A 1 84 ? -0.885 -0.941 -20.597 1.00 72.38 84 GLY A O 1
ATOM 625 N N . ALA A 1 85 ? 0.614 0.293 -21.718 1.00 79.00 85 ALA A N 1
ATOM 626 C CA . ALA A 1 85 ? 1.156 0.941 -20.532 1.00 79.00 85 ALA A CA 1
ATOM 627 C C . ALA A 1 85 ? 0.226 2.053 -20.017 1.00 79.00 85 ALA A C 1
ATOM 629 O O . ALA A 1 85 ? -0.492 2.683 -20.801 1.00 79.00 85 ALA A O 1
ATOM 630 N N . PRO A 1 86 ? 0.279 2.380 -18.713 1.00 84.56 86 PRO A N 1
ATOM 631 C CA . PRO A 1 86 ? -0.307 3.619 -18.226 1.00 84.56 86 PRO A CA 1
ATOM 632 C C . PRO A 1 86 ? 0.330 4.796 -18.971 1.00 84.56 86 PRO A C 1
ATOM 634 O O . PRO A 1 86 ? 1.522 4.766 -19.242 1.00 84.56 86 PRO A O 1
ATOM 637 N N . GLY A 1 87 ? -0.436 5.827 -19.325 1.00 87.81 87 GLY A N 1
ATOM 638 C CA . GLY A 1 87 ? 0.120 6.975 -20.046 1.00 87.81 87 GLY A CA 1
ATOM 639 C C . GLY A 1 87 ? 1.120 7.771 -19.199 1.00 87.81 87 GLY A C 1
ATOM 640 O O . GLY A 1 87 ? 0.988 7.848 -17.977 1.00 87.81 87 GLY A O 1
ATOM 641 N N . ARG A 1 88 ? 2.078 8.450 -19.850 1.00 90.56 88 ARG A N 1
ATOM 642 C CA . ARG A 1 88 ? 3.053 9.338 -19.177 1.00 90.56 88 ARG A CA 1
ATOM 643 C C . ARG A 1 88 ? 2.373 10.368 -18.264 1.00 90.56 88 ARG A C 1
ATOM 645 O O . ARG A 1 88 ? 2.796 10.533 -17.128 1.00 90.56 88 ARG A O 1
ATOM 652 N N . ALA A 1 89 ? 1.268 10.965 -18.711 1.00 91.25 89 ALA A N 1
ATOM 653 C CA . ALA A 1 89 ? 0.495 11.924 -17.919 1.00 91.25 89 ALA A CA 1
ATOM 654 C C . ALA A 1 89 ? -0.048 11.336 -16.600 1.00 91.25 89 ALA A C 1
ATOM 656 O O . ALA A 1 89 ? -0.117 12.037 -15.593 1.00 91.25 89 ALA A O 1
ATOM 657 N N . LEU A 1 90 ? -0.411 10.045 -16.578 1.00 92.50 90 LEU A N 1
ATOM 658 C CA . LEU A 1 90 ? -0.863 9.380 -15.352 1.00 92.50 90 LEU A CA 1
ATOM 659 C C . LEU A 1 90 ? 0.286 9.242 -14.347 1.00 92.50 90 LEU A C 1
ATOM 661 O O . LEU A 1 90 ? 0.092 9.500 -13.161 1.00 92.50 90 LEU A O 1
ATOM 665 N N . LEU A 1 91 ? 1.472 8.854 -14.825 1.00 92.31 91 LEU A N 1
ATOM 666 C CA . LEU A 1 91 ? 2.683 8.769 -14.006 1.00 92.31 91 LEU A CA 1
ATOM 667 C C . LEU A 1 91 ? 3.079 10.137 -13.454 1.00 92.31 91 LEU A C 1
ATOM 669 O O . LEU A 1 91 ? 3.312 10.247 -12.257 1.00 92.31 91 LEU A O 1
ATOM 673 N N . GLU A 1 92 ? 3.092 11.181 -14.285 1.00 94.69 92 GLU A N 1
ATOM 674 C CA . GLU A 1 92 ? 3.390 12.553 -13.849 1.00 94.69 92 GLU A CA 1
ATOM 675 C C . GLU A 1 92 ? 2.408 13.017 -12.766 1.00 94.69 92 GLU A C 1
ATOM 677 O O . GLU A 1 92 ? 2.824 13.525 -11.724 1.00 94.69 92 GLU A O 1
ATOM 682 N N . LEU A 1 93 ? 1.108 12.775 -12.961 1.00 94.25 93 LEU A N 1
ATOM 683 C CA . LEU A 1 93 ? 0.080 13.104 -11.975 1.00 94.25 93 LEU A CA 1
ATOM 684 C C . LEU A 1 93 ? 0.269 12.333 -10.661 1.00 94.25 93 LEU A C 1
ATOM 686 O O . LEU A 1 93 ? 0.122 12.902 -9.581 1.00 94.25 93 LEU A O 1
ATOM 690 N N . HIS A 1 94 ? 0.599 11.044 -10.736 1.00 94.25 94 HIS A N 1
ATOM 691 C CA . HIS A 1 94 ? 0.833 10.220 -9.556 1.00 94.25 94 HIS A CA 1
ATOM 692 C C . HIS A 1 94 ? 2.101 10.647 -8.801 1.00 94.25 94 HIS A C 1
ATOM 694 O O . HIS A 1 94 ? 2.049 10.848 -7.589 1.00 94.25 94 HIS A O 1
ATOM 700 N N . LEU A 1 95 ? 3.216 10.886 -9.500 1.00 95.19 95 LEU A N 1
ATOM 701 C CA . LEU A 1 95 ? 4.446 11.397 -8.888 1.00 95.19 95 LEU A CA 1
ATOM 702 C C . LEU A 1 95 ? 4.239 12.772 -8.252 1.00 95.19 95 LEU A C 1
ATOM 704 O O . LEU A 1 95 ? 4.758 13.018 -7.163 1.00 95.19 95 LEU A O 1
ATOM 708 N N . ARG A 1 96 ? 3.449 13.645 -8.886 1.00 95.06 96 ARG A N 1
ATOM 709 C CA . ARG A 1 96 ? 3.070 14.939 -8.315 1.00 95.06 96 ARG A CA 1
ATOM 710 C C . ARG A 1 96 ? 2.251 14.778 -7.036 1.00 95.06 96 ARG A C 1
ATOM 712 O O . ARG A 1 96 ? 2.555 15.439 -6.053 1.00 95.06 96 ARG A O 1
ATOM 719 N N . ALA A 1 97 ? 1.300 13.844 -7.000 1.00 93.12 97 ALA A N 1
ATOM 720 C CA . ALA A 1 97 ? 0.557 13.548 -5.775 1.00 93.12 97 ALA A CA 1
ATOM 721 C C . ALA A 1 97 ? 1.491 13.098 -4.633 1.00 93.12 97 ALA A C 1
ATOM 723 O O . ALA A 1 97 ? 1.361 13.571 -3.507 1.00 93.12 97 ALA A O 1
ATOM 724 N N . HIS A 1 98 ? 2.486 12.251 -4.920 1.00 94.12 98 HIS A N 1
ATOM 725 C CA . HIS A 1 98 ? 3.506 11.871 -3.935 1.00 94.12 98 HIS A CA 1
ATOM 726 C C . HIS A 1 98 ? 4.382 13.059 -3.490 1.00 94.12 98 HIS A C 1
ATOM 728 O O . HIS A 1 98 ? 4.686 13.177 -2.302 1.00 94.12 98 HIS A O 1
ATOM 734 N N . GLN A 1 99 ? 4.764 13.961 -4.403 1.00 94.31 99 GLN A N 1
ATOM 735 C CA . GLN A 1 99 ? 5.473 15.204 -4.056 1.00 94.31 99 GLN A CA 1
ATOM 736 C C . GLN A 1 99 ? 4.639 16.090 -3.124 1.00 94.31 99 GLN A C 1
ATOM 738 O O . GLN A 1 99 ? 5.162 16.592 -2.128 1.00 94.31 99 GLN A O 1
ATOM 743 N N . ASP A 1 100 ? 3.351 16.253 -3.424 1.00 91.81 100 ASP A N 1
ATOM 744 C CA . ASP A 1 100 ? 2.429 17.057 -2.626 1.00 91.81 100 ASP A CA 1
ATOM 745 C C . ASP A 1 100 ? 2.230 16.453 -1.230 1.00 91.81 100 ASP A C 1
ATOM 747 O O . ASP A 1 100 ? 2.210 17.197 -0.250 1.00 91.81 100 ASP A O 1
ATOM 751 N N . ILE A 1 101 ? 2.187 15.120 -1.106 1.00 89.38 101 ILE A N 1
ATOM 752 C CA . ILE A 1 101 ? 2.165 14.417 0.189 1.00 89.38 101 ILE A CA 1
ATOM 753 C C . ILE A 1 101 ? 3.432 14.715 0.993 1.00 89.38 101 ILE A C 1
ATOM 755 O O . ILE A 1 101 ? 3.331 15.109 2.153 1.00 89.38 101 ILE A O 1
ATOM 759 N N . VAL A 1 102 ? 4.621 14.554 0.394 1.00 88.81 102 VAL A N 1
ATOM 760 C CA . VAL A 1 102 ? 5.903 14.825 1.074 1.00 88.81 102 VAL A CA 1
ATOM 761 C C . VAL A 1 102 ? 5.956 16.275 1.546 1.00 88.81 102 VAL A C 1
ATOM 763 O O . VAL A 1 102 ? 6.259 16.539 2.707 1.00 88.81 102 VAL A O 1
ATOM 766 N N . LYS A 1 103 ? 5.606 17.217 0.668 1.00 88.62 103 LYS A N 1
ATOM 767 C CA . LYS A 1 103 ? 5.633 18.648 0.973 1.00 88.62 103 LYS A CA 1
ATOM 768 C C . LYS A 1 103 ? 4.613 19.025 2.048 1.00 88.62 103 LYS A C 1
ATOM 770 O O . LYS A 1 103 ? 4.924 19.804 2.945 1.00 88.62 103 LYS A O 1
ATOM 775 N N . THR A 1 104 ? 3.410 18.460 1.984 1.00 86.12 104 THR A N 1
ATOM 776 C CA . THR A 1 104 ? 2.378 18.654 3.010 1.00 86.12 104 THR A CA 1
ATOM 777 C C . THR A 1 104 ? 2.841 18.094 4.353 1.00 86.12 104 THR A C 1
ATOM 779 O O . THR A 1 104 ? 2.719 18.785 5.360 1.00 86.12 104 THR A O 1
ATOM 782 N N . ALA A 1 105 ? 3.452 16.906 4.367 1.00 83.19 105 ALA A N 1
ATOM 783 C CA . ALA A 1 105 ? 4.008 16.305 5.576 1.00 83.19 105 ALA A CA 1
ATOM 784 C C . ALA A 1 105 ? 5.145 17.147 6.185 1.00 83.19 105 ALA A C 1
ATOM 786 O O . ALA A 1 105 ? 5.232 17.254 7.407 1.00 83.19 105 ALA A O 1
ATOM 787 N N . GLU A 1 106 ? 5.993 17.760 5.350 1.00 82.69 106 GLU A N 1
ATOM 788 C CA . GLU A 1 106 ? 7.078 18.654 5.780 1.00 82.69 106 GLU A CA 1
ATOM 789 C C . GLU A 1 106 ? 6.559 19.990 6.348 1.00 82.69 106 GLU A C 1
ATOM 791 O O . GLU A 1 106 ? 7.099 20.472 7.342 1.00 82.69 106 GLU A O 1
ATOM 796 N N . ILE A 1 107 ? 5.533 20.597 5.736 1.00 83.12 107 ILE A N 1
ATOM 797 C CA . ILE A 1 107 ? 5.065 21.955 6.082 1.00 83.12 107 ILE A CA 1
ATOM 798 C C . ILE A 1 107 ? 3.948 21.942 7.130 1.00 83.12 107 ILE A C 1
ATOM 800 O O . ILE A 1 107 ? 3.972 22.729 8.073 1.00 83.12 107 ILE A O 1
ATOM 804 N N . MET A 1 108 ? 2.937 21.095 6.937 1.00 78.25 108 MET A N 1
ATOM 805 C CA . MET A 1 108 ? 1.685 21.104 7.707 1.00 78.25 108 MET A CA 1
ATOM 806 C C . MET A 1 108 ? 1.576 19.917 8.674 1.00 78.25 108 MET A C 1
ATOM 808 O O . MET A 1 108 ? 0.592 19.801 9.405 1.00 78.25 108 MET A O 1
ATOM 812 N N . GLY A 1 109 ? 2.579 19.036 8.690 1.00 74.19 109 GLY A N 1
ATOM 813 C CA . GLY A 1 109 ? 2.570 17.804 9.470 1.00 74.19 109 GLY A CA 1
ATOM 814 C C . GLY A 1 109 ? 1.776 16.677 8.804 1.00 74.19 109 GLY A C 1
ATOM 815 O O . GLY A 1 109 ? 1.311 16.782 7.671 1.00 74.19 109 GLY A O 1
ATOM 816 N N . LEU A 1 110 ? 1.641 15.551 9.508 1.00 71.81 110 LEU A N 1
ATOM 817 C CA . LEU A 1 110 ? 1.098 14.317 8.930 1.00 71.81 110 LEU A CA 1
ATOM 818 C C . LEU A 1 110 ? -0.397 14.368 8.653 1.00 71.81 110 LEU A C 1
ATOM 820 O O . LEU A 1 110 ? -0.820 13.876 7.617 1.00 71.81 110 LEU A O 1
ATOM 824 N N . ALA A 1 111 ? -1.202 14.917 9.565 1.00 69.12 111 ALA A N 1
ATOM 825 C CA . ALA A 1 111 ? -2.657 14.803 9.469 1.00 69.12 111 ALA A CA 1
ATOM 826 C C . ALA A 1 111 ? -3.217 15.340 8.131 1.00 69.12 111 ALA A C 1
ATOM 828 O O . ALA A 1 111 ? -4.021 14.642 7.514 1.00 69.12 111 ALA A O 1
ATOM 829 N N . PRO A 1 112 ? -2.740 16.483 7.597 1.00 76.00 112 PRO A N 1
ATOM 830 C CA . PRO A 1 112 ? -3.127 16.944 6.261 1.00 76.00 112 PRO A CA 1
ATOM 831 C C . PRO A 1 112 ? -2.527 16.117 5.112 1.00 76.00 112 PRO A C 1
ATOM 833 O O . PRO A 1 112 ? -3.083 16.095 4.022 1.00 76.00 112 PRO A O 1
ATOM 836 N N . ALA A 1 113 ? -1.400 15.431 5.321 1.00 78.81 113 ALA A N 1
ATOM 837 C CA . ALA A 1 113 ? -0.818 14.537 4.319 1.00 78.81 113 ALA A CA 1
ATOM 838 C C . ALA A 1 113 ? -1.594 13.209 4.214 1.00 78.81 113 ALA A C 1
ATOM 840 O O . ALA A 1 113 ? -1.726 12.659 3.120 1.00 78.81 113 ALA A O 1
ATOM 841 N N . LEU A 1 114 ? -2.150 12.724 5.334 1.00 73.81 114 LEU A N 1
ATOM 842 C CA . LEU A 1 114 ? -2.986 11.519 5.395 1.00 73.81 114 LEU A CA 1
ATOM 843 C C . LEU A 1 114 ? -4.205 11.635 4.481 1.00 73.81 114 LEU A C 1
ATOM 845 O O . LEU A 1 114 ? -4.485 10.708 3.723 1.00 73.81 114 LEU A O 1
ATOM 849 N N . SER A 1 115 ? -4.886 12.784 4.515 1.00 74.62 115 SER A N 1
ATOM 850 C CA . SER A 1 115 ? -6.087 13.013 3.707 1.00 74.62 115 SER A CA 1
ATOM 851 C C . SER A 1 115 ? -5.806 12.976 2.206 1.00 74.62 115 SER A C 1
ATOM 853 O O . SER A 1 115 ? -6.686 12.595 1.444 1.00 74.62 115 SER A O 1
ATOM 855 N N . GLY A 1 116 ? -4.586 13.314 1.772 1.00 75.75 116 GLY A N 1
ATOM 856 C CA . GLY A 1 116 ? -4.171 13.193 0.373 1.00 75.75 116 GLY A CA 1
ATOM 857 C C . GLY A 1 116 ? -3.970 11.740 -0.075 1.00 75.75 116 GLY A C 1
ATOM 858 O O . GLY A 1 116 ? -4.301 11.395 -1.212 1.00 75.75 116 GLY A O 1
ATOM 859 N N . ILE A 1 117 ? -3.467 10.884 0.821 1.00 78.88 117 ILE A N 1
ATOM 860 C CA . ILE A 1 117 ? -3.213 9.458 0.555 1.00 78.88 117 ILE A CA 1
ATOM 861 C C . ILE A 1 117 ? -4.517 8.655 0.569 1.00 78.88 117 ILE A C 1
ATOM 863 O O . ILE A 1 117 ? -4.700 7.768 -0.259 1.00 78.88 117 ILE A O 1
ATOM 867 N N . SER A 1 118 ? -5.441 8.972 1.480 1.00 73.19 118 SER A N 1
ATOM 868 C CA . SER A 1 118 ? -6.684 8.218 1.679 1.00 73.19 118 SER A CA 1
ATOM 869 C C . SER A 1 118 ? -7.795 8.551 0.674 1.00 73.19 118 SER A C 1
ATOM 871 O O . SER A 1 118 ? -8.954 8.256 0.938 1.00 73.19 118 SER A O 1
ATOM 873 N N . THR A 1 119 ? -7.483 9.199 -0.452 1.00 81.50 119 THR A N 1
ATOM 874 C CA . THR A 1 119 ? -8.486 9.493 -1.488 1.00 81.50 119 THR A CA 1
ATOM 875 C C . THR A 1 119 ? -8.646 8.325 -2.458 1.00 81.50 119 THR A C 1
ATOM 877 O O . THR A 1 119 ? -7.653 7.749 -2.908 1.00 81.50 119 THR A O 1
ATOM 880 N N . ASP A 1 120 ? -9.881 8.038 -2.879 1.00 78.44 120 ASP A N 1
ATOM 881 C CA . ASP A 1 120 ? -10.164 7.010 -3.896 1.00 78.44 120 ASP A CA 1
ATOM 882 C C . ASP A 1 120 ? -9.381 7.262 -5.188 1.00 78.44 120 ASP A C 1
ATOM 884 O O . ASP A 1 120 ? -8.826 6.347 -5.791 1.00 78.44 120 ASP A O 1
ATOM 888 N N . ALA A 1 121 ? -9.239 8.534 -5.565 1.00 84.56 121 ALA A N 1
ATOM 889 C CA . ALA A 1 121 ? -8.469 8.931 -6.733 1.00 84.56 121 ALA A CA 1
ATOM 890 C C . ALA A 1 121 ? -6.980 8.555 -6.609 1.00 84.56 121 ALA A C 1
ATOM 892 O O . ALA A 1 121 ? -6.337 8.241 -7.611 1.00 84.56 121 ALA A O 1
ATOM 893 N N . PHE A 1 122 ? -6.401 8.607 -5.404 1.00 86.75 122 PHE A N 1
ATOM 894 C CA . PHE A 1 122 ? -5.021 8.183 -5.168 1.00 86.75 122 PHE A CA 1
ATOM 895 C C . PHE A 1 122 ? -4.879 6.663 -5.287 1.00 86.75 122 PHE A C 1
ATOM 897 O O . PHE A 1 122 ? -4.010 6.200 -6.031 1.00 86.75 122 PHE A O 1
ATOM 904 N N . ALA A 1 123 ? -5.776 5.909 -4.647 1.00 82.38 123 ALA A N 1
ATOM 905 C CA . ALA A 1 123 ? -5.806 4.449 -4.722 1.00 82.38 123 ALA A CA 1
ATOM 906 C C . ALA A 1 123 ? -6.021 3.943 -6.161 1.00 82.38 123 ALA A C 1
ATOM 908 O O . ALA A 1 123 ? -5.320 3.039 -6.617 1.00 82.38 123 ALA A O 1
ATOM 909 N N . GLU A 1 124 ? -6.923 4.570 -6.921 1.00 86.81 124 GLU A N 1
ATOM 910 C CA . GLU A 1 124 ? -7.185 4.220 -8.320 1.00 86.81 124 GLU A CA 1
ATOM 911 C C . GLU A 1 124 ? -5.945 4.438 -9.205 1.00 86.81 124 GLU A C 1
ATOM 913 O O . GLU A 1 124 ? -5.628 3.610 -10.066 1.00 86.81 124 GLU A O 1
ATOM 918 N N . ARG A 1 125 ? -5.204 5.537 -8.990 1.00 91.56 125 ARG A N 1
ATOM 919 C CA . ARG A 1 125 ? -3.950 5.805 -9.715 1.00 91.56 125 ARG A CA 1
ATOM 920 C C . ARG A 1 125 ? -2.881 4.758 -9.405 1.00 91.56 125 ARG A C 1
ATOM 922 O O . ARG A 1 125 ? -2.266 4.250 -10.343 1.00 91.56 125 ARG A O 1
ATOM 929 N N . ASP A 1 126 ? -2.677 4.423 -8.131 1.00 88.12 126 ASP A N 1
ATOM 930 C CA . ASP A 1 126 ? -1.697 3.403 -7.726 1.00 88.12 126 ASP A CA 1
ATOM 931 C C . ASP A 1 126 ? -2.047 2.027 -8.318 1.00 88.12 126 ASP A C 1
ATOM 933 O O . ASP A 1 126 ? -1.205 1.362 -8.931 1.00 88.12 126 ASP A O 1
ATOM 937 N N . ALA A 1 127 ? -3.328 1.644 -8.262 1.00 85.81 127 ALA A N 1
ATOM 938 C CA . ALA A 1 127 ? -3.822 0.402 -8.849 1.00 85.81 127 ALA A CA 1
ATOM 939 C C . ALA A 1 127 ? -3.566 0.329 -10.366 1.00 85.81 127 ALA A C 1
ATOM 941 O O . ALA A 1 127 ? -3.114 -0.708 -10.866 1.00 85.81 127 ALA A O 1
ATOM 942 N N . LYS A 1 128 ? -3.786 1.428 -11.104 1.00 89.31 128 LYS A N 1
ATOM 943 C CA . LYS A 1 128 ? -3.488 1.515 -12.547 1.00 89.31 128 LYS A CA 1
ATOM 944 C C . LYS A 1 128 ? -1.994 1.360 -12.844 1.00 89.31 128 LYS A C 1
ATOM 946 O O . LYS A 1 128 ? -1.637 0.672 -13.798 1.00 89.31 128 LYS A O 1
ATOM 951 N N . ILE A 1 129 ? -1.113 1.937 -12.025 1.00 89.81 129 ILE A N 1
ATOM 952 C CA . ILE A 1 129 ? 0.344 1.788 -12.185 1.00 89.81 129 ILE A CA 1
ATOM 953 C C . ILE A 1 129 ? 0.774 0.336 -11.951 1.00 89.81 129 ILE A C 1
ATOM 955 O O . ILE A 1 129 ? 1.494 -0.232 -12.776 1.00 89.81 129 ILE A O 1
ATOM 959 N N . ARG A 1 130 ? 0.280 -0.309 -10.887 1.00 85.88 130 ARG A N 1
ATOM 960 C CA . ARG A 1 130 ? 0.542 -1.735 -10.614 1.00 85.88 130 ARG A CA 1
ATOM 961 C C . ARG A 1 130 ? 0.001 -2.645 -11.715 1.00 85.88 130 ARG A C 1
ATOM 963 O O . ARG A 1 130 ? 0.661 -3.616 -12.085 1.00 85.88 130 ARG A O 1
ATOM 970 N N . ALA A 1 131 ? -1.177 -2.337 -12.257 1.00 83.25 131 ALA A N 1
ATOM 971 C CA . ALA A 1 131 ? -1.725 -3.046 -13.409 1.00 83.25 131 ALA A CA 1
ATOM 972 C C . ALA A 1 131 ? -0.812 -2.907 -14.638 1.00 83.25 131 ALA A C 1
ATOM 974 O O . ALA A 1 131 ? -0.539 -3.908 -15.293 1.00 83.25 131 ALA A O 1
ATOM 975 N N . GLY A 1 132 ? -0.263 -1.713 -14.882 1.00 84.12 132 GLY A N 1
ATOM 976 C CA . GLY A 1 132 ? 0.728 -1.464 -15.930 1.00 84.12 132 GLY A CA 1
ATOM 977 C C . GLY A 1 132 ? 2.003 -2.295 -15.783 1.00 84.12 132 GLY A C 1
ATOM 978 O O . GLY A 1 132 ? 2.465 -2.889 -16.752 1.00 84.12 132 GLY A O 1
ATOM 979 N N . ILE A 1 133 ? 2.539 -2.407 -14.562 1.00 84.56 133 ILE A N 1
ATOM 980 C CA . ILE A 1 133 ? 3.704 -3.264 -14.269 1.00 84.56 133 ILE A CA 1
ATOM 981 C C . ILE A 1 133 ? 3.414 -4.722 -14.636 1.00 84.56 133 ILE A C 1
ATOM 983 O O . ILE A 1 133 ? 4.264 -5.379 -15.237 1.00 84.56 133 ILE A O 1
ATOM 987 N N . ARG A 1 134 ? 2.221 -5.225 -14.291 1.00 82.12 134 ARG A N 1
ATOM 988 C CA . ARG A 1 134 ? 1.797 -6.592 -14.629 1.00 82.12 134 ARG A CA 1
ATOM 989 C C . ARG A 1 134 ? 1.614 -6.774 -16.134 1.00 82.12 134 ARG A C 1
ATOM 991 O O . ARG A 1 134 ? 2.124 -7.745 -16.678 1.00 82.12 134 ARG A O 1
ATOM 998 N N . ALA A 1 135 ? 0.936 -5.838 -16.798 1.00 80.69 135 ALA A N 1
ATOM 999 C CA . ALA A 1 135 ? 0.661 -5.898 -18.234 1.00 80.69 135 ALA A CA 1
ATOM 1000 C C . ALA A 1 135 ? 1.949 -5.918 -19.069 1.00 80.69 135 ALA A C 1
ATOM 1002 O O . ALA A 1 135 ? 2.075 -6.698 -20.007 1.00 80.69 135 ALA A O 1
ATOM 1003 N N . LEU A 1 136 ? 2.932 -5.107 -18.681 1.00 80.25 136 LEU A N 1
ATOM 1004 C CA . LEU A 1 136 ? 4.223 -5.016 -19.360 1.00 80.25 136 LEU A CA 1
ATOM 1005 C C . LEU A 1 136 ? 5.240 -6.063 -18.891 1.00 80.25 136 LEU A C 1
ATOM 1007 O O . LEU A 1 136 ? 6.376 -6.053 -19.356 1.00 80.25 136 LEU A O 1
ATOM 1011 N N . SER A 1 137 ? 4.871 -6.933 -17.944 1.00 80.50 137 SER A N 1
ATOM 1012 C CA . SER A 1 137 ? 5.799 -7.871 -17.299 1.00 80.50 137 SER A CA 1
ATOM 1013 C C . SER A 1 137 ? 7.066 -7.182 -16.768 1.00 80.50 137 SER A C 1
ATOM 1015 O O . SER A 1 137 ? 8.144 -7.766 -16.754 1.00 80.50 137 SER A O 1
ATOM 1017 N N . CYS A 1 138 ? 6.940 -5.943 -16.276 1.00 75.19 138 CYS A N 1
ATOM 1018 C CA . CYS A 1 138 ? 8.051 -5.159 -15.730 1.00 75.19 138 CYS A CA 1
ATOM 1019 C C . CYS A 1 138 ? 8.569 -5.708 -14.386 1.00 75.19 138 CYS A C 1
ATOM 1021 O O . CYS A 1 138 ? 9.332 -5.024 -13.709 1.00 75.19 138 CYS A O 1
ATOM 1023 N N . ALA A 1 139 ? 8.118 -6.882 -13.932 1.00 63.94 139 ALA A N 1
ATOM 1024 C CA . ALA A 1 139 ? 8.524 -7.426 -12.646 1.00 63.94 139 ALA A CA 1
ATOM 1025 C C . ALA A 1 139 ? 10.055 -7.606 -12.620 1.00 63.94 139 ALA A C 1
ATOM 1027 O O . ALA A 1 139 ? 10.619 -8.178 -13.553 1.00 63.94 139 ALA A O 1
ATOM 1028 N N . PRO A 1 140 ? 10.755 -7.123 -11.576 1.00 56.56 140 PRO A N 1
ATOM 1029 C CA . PRO A 1 140 ? 12.174 -7.411 -11.433 1.00 56.56 140 PRO A CA 1
ATOM 1030 C C . PRO A 1 140 ? 12.355 -8.929 -11.350 1.00 56.56 140 PRO A C 1
ATOM 1032 O O . PRO A 1 140 ? 11.499 -9.590 -10.751 1.00 56.56 140 PRO A O 1
ATOM 1035 N N . PRO A 1 141 ? 13.463 -9.481 -11.878 1.00 55.31 141 PRO A N 1
ATOM 1036 C CA . PRO A 1 141 ? 13.596 -10.915 -11.999 1.00 55.31 141 PRO A CA 1
ATOM 1037 C C . PRO A 1 141 ? 13.387 -11.600 -10.649 1.00 55.31 141 PRO A C 1
ATOM 1039 O O . PRO A 1 141 ? 13.951 -11.188 -9.617 1.00 55.31 141 PRO A O 1
ATOM 1042 N N . GLY A 1 142 ? 12.531 -12.618 -10.655 1.00 54.16 142 GLY A N 1
ATOM 1043 C CA . GLY A 1 142 ? 12.186 -13.401 -9.482 1.00 54.16 142 GLY A CA 1
ATOM 1044 C C . GLY A 1 142 ? 13.428 -14.043 -8.865 1.00 54.16 142 GLY A C 1
ATOM 1045 O O . GLY A 1 142 ? 14.494 -14.132 -9.474 1.00 54.16 142 GLY A O 1
ATOM 1046 N N . TRP A 1 143 ? 13.318 -14.539 -7.631 1.00 53.00 143 TRP A N 1
ATOM 1047 C CA . TRP A 1 143 ? 14.437 -15.257 -7.004 1.00 53.00 143 TRP A CA 1
ATOM 1048 C C . TRP A 1 143 ? 14.884 -16.474 -7.833 1.00 53.00 143 TRP A C 1
ATOM 1050 O O . TRP A 1 143 ? 16.061 -16.818 -7.792 1.00 53.00 143 TRP A O 1
ATOM 1060 N N . ARG A 1 144 ? 13.970 -17.082 -8.606 1.00 44.75 144 ARG A N 1
ATOM 1061 C CA . ARG A 1 144 ? 14.266 -18.168 -9.551 1.00 44.75 144 ARG A CA 1
ATOM 1062 C C . ARG A 1 144 ? 15.101 -17.700 -10.734 1.00 44.75 144 ARG A C 1
ATOM 1064 O O . ARG A 1 144 ? 16.115 -18.315 -11.002 1.00 44.75 144 ARG A O 1
ATOM 1071 N N . GLU A 1 145 ? 14.762 -16.582 -11.361 1.00 51.78 145 GLU A N 1
ATOM 1072 C CA . GLU A 1 145 ? 15.545 -16.019 -12.473 1.00 51.78 145 GLU A CA 1
ATOM 1073 C C . GLU A 1 145 ? 16.910 -15.504 -11.990 1.00 51.78 145 GLU A C 1
ATOM 1075 O O . GLU A 1 145 ? 17.926 -15.674 -12.658 1.00 51.78 145 GLU A O 1
ATOM 1080 N N . LYS A 1 146 ? 16.981 -14.962 -10.765 1.00 54.28 146 LYS A N 1
ATOM 1081 C CA . LYS A 1 146 ? 18.258 -14.643 -10.101 1.00 54.28 146 LYS A CA 1
ATOM 1082 C C . LYS A 1 146 ? 19.092 -15.893 -9.812 1.00 54.28 146 LYS A C 1
ATOM 1084 O O . LYS A 1 146 ? 20.318 -15.826 -9.869 1.00 54.28 146 LYS A O 1
ATOM 1089 N N . LEU A 1 147 ? 18.445 -17.012 -9.483 1.00 51.59 147 LEU A N 1
ATOM 1090 C CA . LEU A 1 147 ? 19.099 -18.302 -9.275 1.00 51.59 147 LEU A CA 1
ATOM 1091 C C . LEU A 1 147 ? 19.570 -18.899 -10.605 1.00 51.59 147 LEU A C 1
ATOM 1093 O O . LEU A 1 147 ? 20.703 -19.347 -10.676 1.00 51.59 147 LEU A O 1
ATOM 1097 N N . GLU A 1 148 ? 18.757 -18.856 -11.658 1.00 54.84 148 GLU A N 1
ATOM 1098 C CA . GLU A 1 148 ? 19.131 -19.288 -13.009 1.00 54.84 148 GLU A CA 1
ATOM 1099 C C . GLU A 1 148 ? 20.294 -18.466 -13.560 1.00 54.84 148 GLU A C 1
ATOM 1101 O O . GLU A 1 148 ? 21.246 -19.032 -14.085 1.00 54.84 148 GLU A O 1
ATOM 1106 N N . TRP A 1 149 ? 20.296 -17.148 -13.354 1.00 54.59 149 TRP A N 1
ATOM 1107 C CA . TRP A 1 149 ? 21.441 -16.303 -13.687 1.00 54.59 149 TRP A CA 1
ATOM 1108 C C . TRP A 1 149 ? 22.687 -16.668 -12.875 1.00 54.59 149 TRP A C 1
ATOM 1110 O O . TRP A 1 149 ? 23.781 -16.775 -13.429 1.00 54.59 149 TRP A O 1
ATOM 1120 N N . ALA A 1 150 ? 22.533 -16.914 -11.569 1.00 54.91 150 ALA A N 1
ATOM 1121 C CA . ALA A 1 150 ? 23.637 -17.398 -10.749 1.00 54.91 150 ALA A CA 1
ATOM 1122 C C . ALA A 1 150 ? 24.175 -18.731 -11.295 1.00 54.91 150 ALA A C 1
ATOM 1124 O O . ALA A 1 150 ? 25.383 -18.876 -11.439 1.00 54.91 150 ALA A O 1
ATOM 1125 N N . LEU A 1 151 ? 23.298 -19.663 -11.677 1.00 58.31 151 LEU A N 1
ATOM 1126 C CA . LEU A 1 151 ? 23.657 -20.941 -12.297 1.00 58.31 151 LEU A CA 1
ATOM 1127 C C . LEU A 1 151 ? 24.335 -20.758 -13.665 1.00 58.31 151 LEU A C 1
ATOM 1129 O O . LEU A 1 151 ? 25.316 -21.442 -13.939 1.00 58.31 151 LEU A O 1
ATOM 1133 N N . MET A 1 152 ? 23.911 -19.790 -14.482 1.00 57.03 152 MET A N 1
ATOM 1134 C CA . MET A 1 152 ? 24.592 -19.446 -15.737 1.00 57.03 152 MET A CA 1
ATOM 1135 C C . MET A 1 152 ? 26.008 -18.902 -15.509 1.00 57.03 152 MET A C 1
ATOM 1137 O O . MET A 1 152 ? 26.915 -19.220 -16.275 1.00 57.03 152 MET A O 1
ATOM 1141 N N . ILE A 1 153 ? 26.248 -18.154 -14.427 1.00 59.69 153 ILE A N 1
ATOM 1142 C CA . ILE A 1 153 ? 27.608 -17.749 -14.018 1.00 59.69 153 ILE A CA 1
ATOM 1143 C C . ILE A 1 153 ? 28.456 -18.947 -13.581 1.00 59.69 153 ILE A C 1
ATOM 1145 O O . ILE A 1 153 ? 29.683 -18.906 -13.692 1.00 59.69 153 ILE A O 1
ATOM 1149 N N . PHE A 1 154 ? 27.825 -20.025 -13.118 1.00 59.72 154 PHE A N 1
ATOM 1150 C CA . PHE A 1 154 ? 28.494 -21.291 -12.823 1.00 59.72 154 PHE A CA 1
ATOM 1151 C C . PHE A 1 154 ? 28.652 -22.199 -14.061 1.00 59.72 154 PHE A C 1
ATOM 1153 O O . PHE A 1 154 ? 29.361 -23.196 -13.996 1.00 59.72 154 PHE A O 1
ATOM 1160 N N . TYR A 1 155 ? 28.117 -21.847 -15.230 1.00 60.62 155 TYR A N 1
ATOM 1161 C CA . TYR A 1 155 ? 28.325 -22.627 -16.459 1.00 60.62 155 TYR A CA 1
ATOM 1162 C C . TYR A 1 155 ? 29.799 -22.640 -16.944 1.00 60.62 155 TYR A C 1
ATOM 1164 O O . TYR A 1 155 ? 30.331 -23.697 -17.290 1.00 60.62 155 TYR A O 1
ATOM 1172 N N . PRO A 1 156 ? 30.553 -21.519 -16.892 1.00 61.44 156 PRO A N 1
ATOM 1173 C CA . PRO A 1 156 ? 32.010 -21.529 -17.061 1.00 61.44 156 PRO A CA 1
ATOM 1174 C C . PRO A 1 156 ? 32.744 -22.349 -15.992 1.00 61.44 156 PRO A C 1
ATOM 1176 O O . PRO A 1 156 ? 33.832 -22.864 -16.253 1.00 61.44 156 PRO A O 1
ATOM 1179 N N . VAL A 1 157 ? 32.162 -22.462 -14.791 1.00 59.91 157 VAL A N 1
ATOM 1180 C CA . VAL A 1 157 ? 32.715 -23.267 -13.696 1.00 59.91 157 VAL A CA 1
ATOM 1181 C C . VAL A 1 157 ? 32.639 -24.750 -14.066 1.00 59.91 157 VAL A C 1
ATOM 1183 O O . VAL A 1 157 ? 33.600 -25.468 -13.844 1.00 59.91 157 VAL A O 1
ATOM 1186 N N . GLU A 1 158 ? 31.592 -25.206 -14.744 1.00 60.53 158 GLU A N 1
ATOM 1187 C CA . GLU A 1 158 ? 31.498 -26.589 -15.229 1.00 60.53 158 GLU A CA 1
ATOM 1188 C C . GLU A 1 158 ? 32.616 -26.933 -16.237 1.00 60.53 158 GLU A C 1
ATOM 1190 O O . GLU A 1 158 ? 33.329 -27.919 -16.065 1.00 60.53 158 GLU A O 1
ATOM 1195 N N . ARG A 1 159 ? 32.894 -26.047 -17.207 1.00 66.81 159 ARG A N 1
ATOM 1196 C CA . ARG A 1 159 ? 34.003 -26.228 -18.173 1.00 66.81 159 ARG A CA 1
ATOM 1197 C C . ARG A 1 159 ? 35.394 -26.206 -17.539 1.00 66.81 159 ARG A C 1
ATOM 1199 O O . ARG A 1 159 ? 36.299 -26.898 -17.996 1.00 66.81 159 ARG A O 1
ATOM 1206 N N . LEU A 1 160 ? 35.600 -25.361 -16.531 1.00 62.03 160 LEU A N 1
ATOM 1207 C CA . LEU A 1 160 ? 36.880 -25.266 -15.824 1.00 62.03 160 LEU A CA 1
ATOM 1208 C C . LEU A 1 160 ? 37.053 -26.396 -14.795 1.00 62.03 160 LEU A C 1
ATOM 1210 O O . LEU A 1 160 ? 38.187 -26.717 -14.439 1.00 62.03 160 LEU A O 1
ATOM 1214 N N . TRP A 1 161 ? 35.959 -27.024 -14.356 1.00 67.56 161 TRP A N 1
ATOM 1215 C CA . TRP A 1 161 ? 35.963 -28.149 -13.422 1.00 67.56 161 TRP A CA 1
ATOM 1216 C C . TRP A 1 161 ? 36.570 -29.423 -14.017 1.00 67.56 161 TRP A C 1
ATOM 1218 O O . TRP A 1 161 ? 37.173 -30.219 -13.293 1.00 67.56 161 TRP A O 1
ATOM 1228 N N . ASP A 1 162 ? 36.477 -29.599 -15.335 1.00 73.00 162 ASP A N 1
ATOM 1229 C CA . ASP A 1 162 ? 37.119 -30.706 -16.053 1.00 73.00 162 ASP A CA 1
ATOM 1230 C C . ASP A 1 162 ? 38.651 -30.601 -16.058 1.00 73.00 162 ASP A C 1
ATOM 1232 O O . ASP A 1 162 ? 39.356 -31.598 -16.223 1.00 73.00 162 ASP A O 1
ATOM 1236 N N . VAL A 1 163 ? 39.199 -29.413 -15.784 1.00 79.81 163 VAL A N 1
ATOM 1237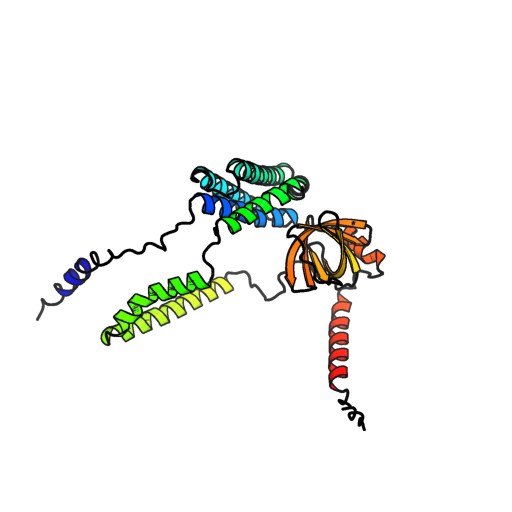 C CA . VAL A 1 163 ? 40.636 -29.222 -15.590 1.00 79.81 163 VAL A CA 1
ATOM 1238 C C . VAL A 1 163 ? 40.993 -29.592 -14.150 1.00 79.81 163 VAL A C 1
ATOM 1240 O O . VAL A 1 163 ? 40.828 -28.806 -13.220 1.00 79.81 163 VAL A O 1
ATOM 1243 N N . GLU A 1 164 ? 41.549 -30.787 -13.957 1.00 76.56 164 GLU A N 1
ATOM 1244 C CA . GLU A 1 164 ? 41.843 -31.375 -12.638 1.00 76.56 164 GLU A CA 1
ATOM 1245 C C . GLU A 1 164 ? 42.671 -30.458 -11.712 1.00 76.56 164 GLU A C 1
ATOM 1247 O O . GLU A 1 164 ? 42.445 -30.402 -10.503 1.00 76.56 164 GLU A O 1
ATOM 1252 N N . ARG A 1 165 ? 43.569 -29.645 -12.288 1.00 79.44 165 ARG A N 1
ATOM 1253 C CA . ARG A 1 165 ? 44.374 -28.646 -11.558 1.00 79.44 165 ARG A CA 1
ATOM 1254 C C . ARG A 1 165 ? 43.587 -27.422 -11.076 1.00 79.44 165 ARG A C 1
ATOM 1256 O O . ARG A 1 165 ? 44.041 -26.751 -10.154 1.00 79.44 165 ARG A O 1
ATOM 1263 N N . MET A 1 166 ? 42.446 -27.113 -11.689 1.00 72.06 166 MET A N 1
ATOM 1264 C CA . MET A 1 166 ? 41.600 -25.965 -11.336 1.00 72.06 166 MET A CA 1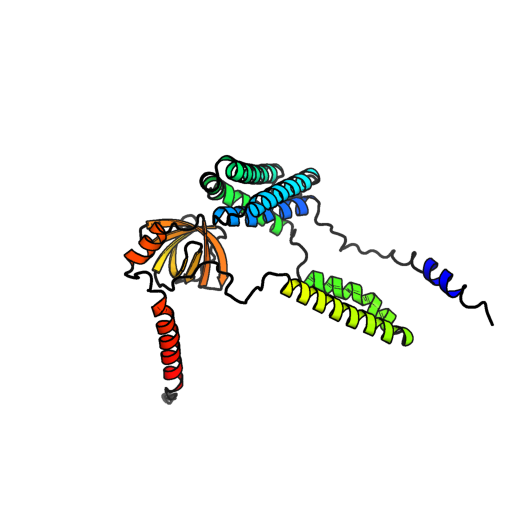
ATOM 1265 C C . MET A 1 166 ? 40.567 -26.317 -10.262 1.00 72.06 166 MET A C 1
ATOM 1267 O O . MET A 1 166 ? 40.153 -25.428 -9.518 1.00 72.06 166 MET A O 1
ATOM 1271 N N . ARG A 1 167 ? 40.217 -27.603 -10.096 1.00 75.75 167 ARG A N 1
ATOM 1272 C CA . ARG A 1 167 ? 39.240 -28.064 -9.089 1.00 75.75 167 ARG A CA 1
ATOM 1273 C C . ARG A 1 167 ? 39.521 -27.547 -7.673 1.00 75.75 167 ARG A C 1
ATOM 1275 O O . ARG A 1 167 ? 38.590 -27.016 -7.069 1.00 75.75 167 ARG A O 1
ATOM 1282 N N . PRO A 1 168 ? 40.759 -27.599 -7.134 1.00 79.31 168 PRO A N 1
ATOM 1283 C CA . PRO A 1 168 ? 41.027 -27.082 -5.792 1.00 79.31 168 PRO A CA 1
ATOM 1284 C C . PRO A 1 168 ? 40.814 -25.568 -5.688 1.00 79.31 168 PRO A C 1
ATOM 1286 O O . PRO A 1 168 ? 40.309 -25.088 -4.679 1.00 79.31 168 PRO A O 1
ATOM 1289 N N . VAL A 1 169 ? 41.156 -24.813 -6.739 1.00 73.69 169 VAL A N 1
ATOM 1290 C CA . VAL A 1 169 ? 40.996 -23.349 -6.788 1.00 73.69 169 VAL A CA 1
ATOM 1291 C C . VAL A 1 169 ? 39.518 -22.967 -6.845 1.00 73.69 169 VAL A C 1
ATOM 1293 O O . VAL A 1 169 ? 39.091 -22.024 -6.184 1.00 73.69 169 VAL A O 1
ATOM 1296 N N . MET A 1 170 ? 38.722 -23.722 -7.596 1.00 72.19 170 MET A N 1
ATOM 1297 C CA . MET A 1 170 ? 37.289 -23.483 -7.757 1.00 72.19 170 MET A CA 1
ATOM 1298 C C . MET A 1 170 ? 36.500 -23.898 -6.521 1.00 72.19 170 MET A C 1
ATOM 1300 O O . MET A 1 170 ? 35.674 -23.121 -6.049 1.00 72.19 170 MET A O 1
ATOM 1304 N N . LEU A 1 171 ? 36.812 -25.060 -5.935 1.00 75.62 171 LEU A N 1
ATOM 1305 C CA . LEU A 1 171 ? 36.306 -25.459 -4.619 1.00 75.62 171 LEU A CA 1
ATOM 1306 C C . LEU A 1 171 ? 36.640 -24.404 -3.569 1.00 75.62 171 LEU A C 1
ATOM 1308 O O . LEU A 1 171 ? 35.769 -24.005 -2.802 1.00 75.62 171 LEU A O 1
ATOM 1312 N N . TRP A 1 172 ? 37.877 -23.901 -3.568 1.00 82.56 172 TRP A N 1
ATOM 1313 C CA . TRP A 1 172 ? 38.278 -22.833 -2.662 1.00 82.56 172 TRP A CA 1
ATOM 1314 C C . TRP A 1 172 ? 37.470 -21.552 -2.897 1.00 82.56 172 TRP A C 1
ATOM 1316 O O . TRP A 1 172 ? 36.965 -20.990 -1.933 1.00 82.56 172 TRP A O 1
ATOM 1326 N N . ALA A 1 173 ? 37.272 -21.118 -4.145 1.00 73.50 173 ALA A N 1
ATOM 1327 C CA . ALA A 1 173 ? 36.496 -19.920 -4.471 1.00 73.50 173 ALA A CA 1
ATOM 1328 C C . ALA A 1 173 ? 35.007 -20.050 -4.101 1.00 73.50 173 ALA A C 1
ATOM 1330 O O . ALA A 1 173 ? 34.432 -19.106 -3.562 1.00 73.50 173 ALA A O 1
ATOM 1331 N N . ILE A 1 174 ? 34.395 -21.217 -4.332 1.00 75.50 174 ILE A N 1
ATOM 1332 C CA . ILE A 1 174 ? 33.005 -21.509 -3.950 1.00 75.50 174 ILE A CA 1
ATOM 1333 C C . ILE A 1 174 ? 32.876 -21.530 -2.425 1.00 75.50 174 ILE A C 1
ATOM 1335 O O . ILE A 1 174 ? 32.052 -20.805 -1.870 1.00 75.50 174 ILE A O 1
ATOM 1339 N N . CYS A 1 175 ? 33.720 -22.297 -1.728 1.00 75.12 175 CYS A N 1
ATOM 1340 C CA . CYS A 1 175 ? 33.719 -22.365 -0.267 1.00 75.12 175 CYS A CA 1
ATOM 1341 C C . CYS A 1 175 ? 33.993 -20.995 0.363 1.00 75.12 175 CYS A C 1
ATOM 1343 O O . CYS A 1 175 ? 33.287 -20.586 1.283 1.00 75.12 175 CYS A O 1
ATOM 1345 N N . PHE A 1 176 ? 34.967 -20.245 -0.156 1.00 78.88 176 PHE A N 1
ATOM 1346 C CA . PHE A 1 176 ? 35.278 -18.897 0.308 1.00 78.88 176 PHE A CA 1
ATOM 1347 C C . PHE A 1 176 ? 34.131 -17.925 0.022 1.00 78.88 176 PHE A C 1
ATOM 1349 O O . PHE A 1 176 ? 33.781 -17.135 0.892 1.00 78.88 176 PHE A O 1
ATOM 1356 N N . GLY A 1 177 ? 33.500 -18.010 -1.152 1.00 72.00 177 GLY A N 1
ATOM 1357 C CA . GLY A 1 177 ? 32.315 -17.232 -1.508 1.00 72.00 177 GLY A CA 1
ATOM 1358 C C . GLY A 1 177 ? 31.138 -17.512 -0.574 1.00 72.00 177 GLY A C 1
ATOM 1359 O O . GLY A 1 177 ? 30.527 -16.570 -0.073 1.00 72.00 177 GLY A O 1
ATOM 1360 N N . MET A 1 178 ? 30.876 -18.784 -0.256 1.00 69.50 178 MET A N 1
ATOM 1361 C CA . MET A 1 178 ? 29.856 -19.185 0.718 1.00 69.50 178 MET A CA 1
ATOM 1362 C C . MET A 1 178 ? 30.185 -18.688 2.126 1.00 69.50 178 MET A C 1
ATOM 1364 O O . MET A 1 178 ? 29.305 -18.150 2.789 1.00 69.50 178 MET A O 1
ATOM 1368 N N . ILE A 1 179 ? 31.439 -18.796 2.578 1.00 75.94 179 ILE A N 1
ATOM 1369 C CA . ILE A 1 179 ? 31.871 -18.297 3.894 1.00 75.94 179 ILE A CA 1
ATOM 1370 C C . ILE A 1 179 ? 31.788 -16.768 3.952 1.00 75.94 179 ILE A C 1
ATOM 1372 O O . ILE A 1 179 ? 31.312 -16.218 4.942 1.00 75.94 179 ILE A O 1
ATOM 1376 N N . ALA A 1 180 ? 32.224 -16.059 2.911 1.00 73.69 180 ALA A N 1
ATOM 1377 C CA . ALA A 1 180 ? 32.155 -14.605 2.830 1.00 73.69 180 ALA A CA 1
ATOM 1378 C C . ALA A 1 180 ? 30.704 -14.119 2.761 1.00 73.69 180 ALA A C 1
ATOM 1380 O O . ALA A 1 180 ? 30.354 -13.151 3.434 1.00 73.69 180 ALA A O 1
ATOM 1381 N N . TRP A 1 181 ? 29.845 -14.804 2.002 1.00 72.69 181 TRP A N 1
ATOM 1382 C CA . TRP A 1 181 ? 28.410 -14.541 1.962 1.00 72.69 181 TRP A CA 1
ATOM 1383 C C . TRP A 1 181 ? 27.755 -14.818 3.311 1.00 72.69 181 TRP A C 1
ATOM 1385 O O . TRP A 1 181 ? 27.039 -13.952 3.804 1.00 72.69 181 TRP A O 1
ATOM 1395 N N . ALA A 1 182 ? 28.050 -15.960 3.937 1.00 65.06 182 ALA A N 1
ATOM 1396 C CA . ALA A 1 182 ? 27.562 -16.315 5.262 1.00 65.06 182 ALA A CA 1
ATOM 1397 C C . ALA A 1 182 ? 27.991 -15.256 6.273 1.00 65.06 182 ALA A C 1
ATOM 1399 O O . ALA A 1 182 ? 27.130 -14.646 6.878 1.00 65.06 182 ALA A O 1
ATOM 1400 N N . ARG A 1 183 ? 29.280 -14.904 6.352 1.00 71.69 183 ARG A N 1
ATOM 1401 C CA . ARG A 1 183 ? 29.784 -13.834 7.230 1.00 71.69 183 ARG A CA 1
ATOM 1402 C C . ARG A 1 183 ? 29.162 -12.478 6.934 1.00 71.69 183 ARG A C 1
ATOM 1404 O O . ARG A 1 183 ? 28.856 -11.742 7.861 1.00 71.69 183 ARG A O 1
ATOM 1411 N N . ARG A 1 184 ? 28.967 -12.113 5.664 1.00 71.75 184 ARG A N 1
ATOM 1412 C CA . ARG A 1 184 ? 28.315 -10.849 5.289 1.00 71.75 184 ARG A CA 1
ATOM 1413 C C . ARG A 1 184 ? 26.836 -10.864 5.653 1.00 71.75 184 ARG A C 1
ATOM 1415 O O . ARG A 1 184 ? 26.306 -9.820 6.010 1.00 71.75 184 ARG A O 1
ATOM 1422 N N . ARG A 1 185 ? 26.182 -12.023 5.578 1.00 61.03 185 ARG A N 1
ATOM 1423 C CA . ARG A 1 185 ? 24.805 -12.245 6.014 1.00 61.03 185 ARG A CA 1
ATOM 1424 C C . ARG A 1 185 ? 24.703 -12.214 7.533 1.00 61.03 185 ARG A C 1
ATOM 1426 O O . ARG A 1 185 ? 23.832 -11.509 8.010 1.00 61.03 185 ARG A O 1
ATOM 1433 N N . THR A 1 186 ? 25.604 -12.864 8.265 1.00 62.31 186 THR A N 1
ATOM 1434 C CA . THR A 1 186 ? 25.685 -12.825 9.729 1.00 62.31 186 THR A CA 1
ATOM 1435 C C . THR A 1 186 ? 25.967 -11.407 10.191 1.00 62.31 186 THR A C 1
ATOM 1437 O O . THR A 1 186 ? 25.193 -10.875 10.958 1.00 62.31 186 THR A O 1
ATOM 1440 N N . LYS A 1 187 ? 26.951 -10.714 9.609 1.00 66.44 187 LYS A N 1
ATOM 1441 C CA . LYS A 1 187 ? 27.234 -9.306 9.916 1.00 66.44 187 LYS A CA 1
ATOM 1442 C C . LYS A 1 187 ? 26.080 -8.381 9.527 1.00 66.44 187 LYS A C 1
ATOM 1444 O O . LYS A 1 187 ? 25.837 -7.395 10.205 1.00 66.44 187 LYS A O 1
ATOM 1449 N N . ARG A 1 188 ? 25.345 -8.677 8.445 1.00 55.78 188 ARG A N 1
ATOM 1450 C CA . ARG A 1 188 ? 24.077 -7.994 8.139 1.00 55.78 188 ARG A CA 1
ATOM 1451 C C . ARG A 1 188 ? 23.006 -8.327 9.172 1.00 55.78 188 ARG A C 1
ATOM 1453 O O . ARG A 1 188 ? 22.290 -7.418 9.519 1.00 55.78 188 ARG A O 1
ATOM 1460 N N . GLN A 1 189 ? 22.893 -9.559 9.659 1.00 49.72 189 GLN A N 1
ATOM 1461 C CA . GLN A 1 189 ? 21.948 -9.970 10.706 1.00 49.72 189 GLN A CA 1
ATOM 1462 C C . GLN A 1 189 ? 22.302 -9.407 12.088 1.00 49.72 189 GLN A C 1
ATOM 1464 O O . GLN A 1 189 ? 21.396 -9.115 12.850 1.00 49.72 189 GLN A O 1
ATOM 1469 N N . GLU A 1 190 ? 23.587 -9.231 12.388 1.00 51.50 190 GLU A N 1
ATOM 1470 C CA . GLU A 1 190 ? 24.121 -8.645 13.622 1.00 51.50 190 GLU A CA 1
ATOM 1471 C C . GLU A 1 190 ? 24.050 -7.109 13.596 1.00 51.50 190 GLU A C 1
ATOM 1473 O O . GLU A 1 190 ? 23.815 -6.491 14.627 1.00 51.50 190 GLU A O 1
ATOM 1478 N N . ASN A 1 191 ? 24.230 -6.488 12.419 1.00 49.19 191 ASN A N 1
ATOM 1479 C CA . ASN A 1 191 ? 24.062 -5.041 12.214 1.00 49.19 191 ASN A CA 1
ATOM 1480 C C . ASN A 1 191 ? 22.624 -4.639 11.850 1.00 49.19 191 ASN A C 1
ATOM 1482 O O . ASN A 1 191 ? 22.313 -3.450 11.812 1.00 49.19 191 ASN A O 1
ATOM 1486 N N . LEU A 1 192 ? 21.757 -5.600 11.529 1.00 40.88 192 LEU A N 1
ATOM 1487 C CA . LEU A 1 192 ? 20.318 -5.405 11.614 1.00 40.88 192 LEU A CA 1
ATOM 1488 C C . LEU A 1 192 ? 20.051 -5.334 13.121 1.00 40.88 192 LEU A C 1
ATOM 1490 O O . LEU A 1 192 ? 20.422 -6.287 13.808 1.00 40.88 192 LEU A O 1
ATOM 1494 N N . PRO A 1 193 ? 19.492 -4.231 13.660 1.00 38.00 193 PRO A N 1
ATOM 1495 C CA . PRO A 1 193 ? 19.111 -4.192 15.070 1.00 38.00 193 PRO A CA 1
ATOM 1496 C C . PRO A 1 193 ? 18.321 -5.463 15.326 1.00 38.00 193 PRO A C 1
ATOM 1498 O O . PRO A 1 193 ? 17.408 -5.721 14.545 1.00 38.00 193 PRO A O 1
ATOM 1501 N N . ALA A 1 194 ? 18.775 -6.278 16.288 1.00 34.56 194 ALA A N 1
ATOM 1502 C CA . ALA A 1 194 ? 18.346 -7.656 16.482 1.00 34.56 194 ALA A CA 1
ATOM 1503 C C . ALA A 1 194 ? 16.875 -7.815 16.095 1.00 34.56 194 ALA A C 1
ATOM 1505 O O . ALA A 1 194 ? 15.981 -7.495 16.880 1.00 34.56 194 ALA A O 1
ATOM 1506 N N . ILE A 1 195 ? 16.634 -8.293 14.867 1.00 40.06 195 ILE A N 1
ATOM 1507 C CA . ILE A 1 195 ? 15.315 -8.751 14.454 1.00 40.06 195 ILE A CA 1
ATOM 1508 C C . ILE A 1 195 ? 15.203 -10.086 15.162 1.00 40.06 195 ILE A C 1
ATOM 1510 O O . ILE A 1 195 ? 15.414 -11.164 14.609 1.00 40.06 195 ILE A O 1
ATOM 1514 N N . THR A 1 196 ? 14.957 -9.986 16.461 1.00 31.28 196 THR A N 1
ATOM 1515 C CA . THR A 1 196 ? 14.144 -10.947 17.154 1.00 31.28 196 THR A CA 1
ATOM 1516 C C . THR A 1 196 ? 13.033 -11.333 16.190 1.00 31.28 196 THR A C 1
ATOM 1518 O O . THR A 1 196 ? 12.401 -10.488 15.556 1.00 31.28 196 THR A O 1
ATOM 1521 N N . ILE A 1 197 ? 12.758 -12.624 16.088 1.00 35.31 197 ILE A N 1
ATOM 1522 C CA . ILE A 1 197 ? 11.452 -13.089 15.634 1.00 35.31 197 ILE A CA 1
ATOM 1523 C C . ILE A 1 197 ? 10.462 -12.748 16.773 1.00 35.31 197 ILE A C 1
ATOM 1525 O O . ILE A 1 197 ? 9.830 -13.609 17.367 1.00 35.31 197 ILE A O 1
ATOM 1529 N N . ILE A 1 198 ? 10.433 -11.477 17.174 1.00 35.00 198 ILE A N 1
ATOM 1530 C CA . ILE A 1 198 ? 9.257 -10.780 17.634 1.00 35.00 198 ILE A CA 1
ATOM 1531 C C . ILE A 1 198 ? 8.487 -10.616 16.331 1.00 35.00 198 ILE A C 1
ATOM 1533 O O . ILE A 1 198 ? 9.004 -10.073 15.355 1.00 35.00 198 ILE A O 1
ATOM 1537 N N . ASP A 1 199 ? 7.305 -11.216 16.276 1.00 36.66 199 ASP A N 1
ATOM 1538 C CA . ASP A 1 199 ? 6.240 -10.845 15.350 1.00 36.66 199 ASP A CA 1
ATOM 1539 C C . ASP A 1 199 ? 6.365 -9.329 15.115 1.00 36.66 199 ASP A C 1
ATOM 1541 O O . ASP A 1 199 ? 6.189 -8.596 16.078 1.00 36.66 199 ASP A O 1
ATOM 1545 N N . GLY A 1 200 ? 6.832 -8.880 13.936 1.00 36.53 200 GLY A N 1
ATOM 1546 C CA . GLY A 1 200 ? 7.299 -7.503 13.666 1.00 36.53 200 GLY A CA 1
ATOM 1547 C C . GLY A 1 200 ? 6.167 -6.475 13.689 1.00 36.53 200 GLY A C 1
ATOM 1548 O O . GLY A 1 200 ? 5.881 -5.810 12.699 1.00 36.53 200 GLY A O 1
ATOM 1549 N N . ARG A 1 201 ? 5.442 -6.453 14.797 1.00 53.47 201 ARG A N 1
ATOM 1550 C CA . ARG A 1 201 ? 4.212 -5.751 15.090 1.00 53.47 201 ARG A CA 1
ATOM 1551 C C . ARG A 1 201 ? 4.578 -4.855 16.259 1.00 53.47 201 ARG A C 1
ATOM 1553 O O . ARG A 1 201 ? 4.679 -5.325 17.386 1.00 53.47 201 ARG A O 1
ATOM 1560 N N . ASP A 1 202 ? 4.784 -3.581 15.967 1.00 45.31 202 ASP A N 1
ATOM 1561 C CA . ASP A 1 202 ? 5.148 -2.566 16.961 1.00 45.31 202 ASP A CA 1
ATOM 1562 C C . ASP A 1 202 ? 4.052 -2.336 18.025 1.00 45.31 202 ASP A C 1
ATOM 1564 O O . ASP A 1 202 ? 4.272 -1.623 18.999 1.00 45.31 202 ASP A O 1
ATOM 1568 N N . GLU A 1 203 ? 2.884 -2.979 17.893 1.00 58.41 203 GLU A N 1
ATOM 1569 C CA . GLU A 1 203 ? 1.764 -2.873 18.828 1.00 58.41 203 GLU A CA 1
ATOM 1570 C C . GLU A 1 203 ? 1.164 -4.238 19.193 1.00 58.41 203 GLU A C 1
ATOM 1572 O O . GLU A 1 203 ? 0.989 -5.126 18.347 1.00 58.41 203 GLU A O 1
ATOM 1577 N N . GLY A 1 204 ? 0.780 -4.373 20.467 1.00 69.31 204 GLY A N 1
ATOM 1578 C CA . GLY A 1 204 ? 0.034 -5.517 20.977 1.00 69.31 204 GLY A CA 1
ATOM 1579 C C . GLY A 1 204 ? -1.322 -5.627 20.285 1.00 69.31 204 GLY A C 1
ATOM 1580 O O . GLY A 1 204 ? -2.190 -4.775 20.455 1.00 69.31 204 GLY A O 1
ATOM 1581 N N . ARG A 1 205 ? -1.511 -6.683 19.492 1.00 80.38 205 ARG A N 1
ATOM 1582 C CA . ARG A 1 205 ? -2.821 -7.011 18.924 1.00 80.38 205 ARG A CA 1
ATOM 1583 C C . ARG A 1 205 ? -3.714 -7.601 19.999 1.00 80.38 205 ARG A C 1
ATOM 1585 O O . ARG A 1 205 ? -3.282 -8.474 20.749 1.00 80.38 205 ARG A O 1
ATOM 1592 N N . ILE A 1 206 ? -4.963 -7.166 20.016 1.00 86.06 206 ILE A N 1
ATOM 1593 C CA . ILE A 1 206 ? -5.986 -7.649 20.930 1.00 86.06 206 ILE A CA 1
ATOM 1594 C C . ILE A 1 206 ? -6.748 -8.775 20.218 1.00 86.06 206 ILE A C 1
ATOM 1596 O O . ILE A 1 206 ? -7.418 -8.509 19.213 1.00 86.06 206 ILE A O 1
ATOM 1600 N N . PRO A 1 207 ? -6.642 -10.036 20.682 1.00 84.38 207 PRO A N 1
ATOM 1601 C CA . PRO A 1 207 ? -7.460 -11.126 20.163 1.00 84.38 207 PRO A CA 1
ATOM 1602 C C . PRO A 1 207 ? -8.937 -10.814 20.402 1.00 84.38 207 PRO A C 1
ATOM 1604 O O . PRO A 1 207 ? -9.327 -10.463 21.515 1.00 84.38 207 PRO A O 1
ATOM 1607 N N . CYS A 1 208 ? -9.757 -10.931 19.365 1.00 83.06 208 CYS A N 1
ATOM 1608 C CA . CYS A 1 208 ? -11.179 -10.615 19.435 1.00 83.06 208 CYS A CA 1
ATOM 1609 C C . CYS A 1 208 ? -11.980 -11.461 18.431 1.00 83.06 208 CYS A C 1
ATOM 1611 O O . CYS A 1 208 ? -11.422 -12.256 17.680 1.00 83.06 208 CYS A O 1
ATOM 1613 N N . ASN A 1 209 ? -13.308 -11.354 18.467 1.00 86.31 209 ASN A N 1
ATOM 1614 C CA . ASN A 1 209 ? -14.193 -11.994 17.491 1.00 86.31 209 ASN A CA 1
ATOM 1615 C C . ASN A 1 209 ? -15.312 -11.022 17.097 1.00 86.31 209 ASN A C 1
ATOM 1617 O O . ASN A 1 209 ? -16.490 -11.240 17.390 1.00 86.31 209 ASN A O 1
ATOM 1621 N N . LEU A 1 210 ? -14.916 -9.900 16.497 1.00 90.06 210 LEU A N 1
ATOM 1622 C CA . LEU A 1 210 ? -15.821 -8.788 16.210 1.00 90.06 210 LEU A CA 1
ATOM 1623 C C . LEU A 1 210 ? -16.492 -8.977 14.846 1.00 90.06 210 LEU A C 1
ATOM 1625 O O . LEU A 1 210 ? -15.812 -9.359 13.891 1.00 90.06 210 LEU A O 1
ATOM 1629 N N . PRO A 1 211 ? -17.802 -8.722 14.711 1.00 92.50 211 PRO A N 1
ATOM 1630 C CA . PRO A 1 211 ? -18.409 -8.597 13.394 1.00 92.50 211 PRO A CA 1
ATOM 1631 C C . PRO A 1 211 ? -17.894 -7.324 12.714 1.00 92.50 211 PRO A C 1
ATOM 1633 O O . PRO A 1 211 ? -17.765 -6.288 13.358 1.00 92.50 211 PRO A O 1
ATOM 1636 N N . ALA A 1 212 ? -17.607 -7.394 11.421 1.00 94.00 212 ALA A N 1
ATOM 1637 C CA . ALA A 1 212 ? -17.332 -6.218 10.607 1.00 94.00 212 ALA A CA 1
ATOM 1638 C C . ALA A 1 212 ? -17.809 -6.447 9.171 1.00 94.00 212 ALA A C 1
ATOM 1640 O O . ALA A 1 212 ? -18.032 -7.582 8.737 1.00 94.00 212 ALA A O 1
ATOM 1641 N N . GLU A 1 213 ? -17.971 -5.355 8.441 1.00 94.50 213 GLU A N 1
ATOM 1642 C CA . GLU A 1 213 ? -18.397 -5.368 7.046 1.00 94.50 213 GLU A CA 1
ATOM 1643 C C . GLU A 1 213 ? -17.339 -4.729 6.166 1.00 94.50 213 GLU A C 1
ATOM 1645 O O . GLU A 1 213 ? -16.695 -3.760 6.557 1.00 94.50 213 GLU A O 1
ATOM 1650 N N . LEU A 1 214 ? -17.146 -5.273 4.972 1.00 91.56 214 LEU A N 1
ATOM 1651 C CA . LEU A 1 214 ? -16.164 -4.775 4.026 1.00 91.56 214 LEU A CA 1
ATOM 1652 C C . LEU A 1 214 ? -16.864 -4.390 2.727 1.00 91.56 214 LEU A C 1
ATOM 1654 O O . LEU A 1 214 ? -17.449 -5.237 2.054 1.00 91.56 214 LEU A O 1
ATOM 1658 N N . GLY A 1 215 ? -16.811 -3.102 2.399 1.00 86.50 215 GLY A N 1
ATOM 1659 C CA . GLY A 1 215 ? -17.336 -2.545 1.161 1.00 86.50 215 GLY A CA 1
ATOM 1660 C C . GLY A 1 215 ? -16.373 -2.799 0.005 1.00 86.50 215 GLY A C 1
ATOM 1661 O O . GLY A 1 215 ? -15.228 -2.339 0.031 1.00 86.50 215 GLY A O 1
ATOM 1662 N N . VAL A 1 216 ? -16.842 -3.527 -1.008 1.00 80.25 216 VAL A N 1
ATOM 1663 C CA . VAL A 1 216 ? -16.134 -3.818 -2.261 1.00 80.25 216 VAL A CA 1
ATOM 1664 C C . VAL A 1 216 ? -17.007 -3.353 -3.424 1.00 80.25 216 VAL A C 1
ATOM 1666 O O . VAL A 1 216 ? -17.905 -4.075 -3.858 1.00 80.25 216 VAL A O 1
ATOM 1669 N N . GLY A 1 217 ? -16.751 -2.145 -3.933 1.00 74.25 217 GLY A N 1
ATOM 1670 C CA . GLY A 1 217 ? -17.617 -1.530 -4.943 1.00 74.25 217 GLY A CA 1
ATOM 1671 C C . GLY A 1 217 ? -19.050 -1.400 -4.421 1.00 74.25 217 GLY A C 1
ATOM 1672 O O . GLY A 1 217 ? -19.259 -0.814 -3.363 1.00 74.25 217 GLY A O 1
ATOM 1673 N N . ASP A 1 218 ? -20.009 -2.009 -5.122 1.00 78.69 218 ASP A N 1
ATOM 1674 C CA . ASP A 1 218 ? -21.436 -1.990 -4.759 1.00 78.69 218 ASP A CA 1
ATOM 1675 C C . ASP A 1 218 ? -21.855 -3.142 -3.819 1.00 78.69 218 ASP A C 1
ATOM 1677 O O . ASP A 1 218 ? -23.040 -3.315 -3.529 1.00 78.69 218 ASP A O 1
ATOM 1681 N N . MET A 1 219 ? -20.909 -3.968 -3.356 1.00 82.25 219 MET A N 1
ATOM 1682 C CA . MET A 1 219 ? -21.183 -5.118 -2.486 1.00 82.25 219 MET A CA 1
ATOM 1683 C C . MET A 1 219 ? -20.640 -4.913 -1.067 1.00 82.25 219 MET A C 1
ATOM 1685 O O . MET A 1 219 ? -19.569 -4.338 -0.883 1.00 82.25 219 MET A O 1
ATOM 1689 N N . SER A 1 220 ? -21.335 -5.472 -0.070 1.00 87.75 220 SER A N 1
ATOM 1690 C CA . SER A 1 220 ? -20.829 -5.624 1.304 1.00 87.75 220 SER A CA 1
ATOM 1691 C C . SER A 1 220 ? -20.528 -7.096 1.591 1.00 87.75 220 SER A C 1
ATOM 1693 O O . SER A 1 220 ? -21.340 -7.980 1.303 1.00 87.75 220 SER A O 1
ATOM 1695 N N . VAL A 1 221 ? -19.345 -7.367 2.144 1.00 90.19 221 VAL A N 1
ATOM 1696 C CA . VAL A 1 221 ? -18.900 -8.700 2.559 1.00 90.19 221 VAL A CA 1
ATOM 1697 C C . VAL A 1 221 ? -18.800 -8.736 4.079 1.00 90.19 221 VAL A C 1
ATOM 1699 O O . VAL A 1 221 ? -17.977 -8.040 4.674 1.00 90.19 221 VAL A O 1
ATOM 1702 N N . SER A 1 222 ? -19.609 -9.578 4.722 1.00 91.62 222 SER A N 1
ATOM 1703 C CA . SER A 1 222 ? -19.525 -9.789 6.169 1.00 91.62 222 SER A CA 1
ATOM 1704 C C . SER A 1 222 ? -18.288 -10.611 6.537 1.00 91.62 222 SER A C 1
ATOM 1706 O O . SER A 1 222 ? -18.039 -11.686 5.978 1.00 91.62 222 SER A O 1
ATOM 1708 N N . LEU A 1 223 ? -17.541 -10.138 7.532 1.00 94.19 223 LEU A N 1
ATOM 1709 C CA . LEU A 1 223 ? -16.349 -10.797 8.055 1.00 94.19 223 LEU A CA 1
ATOM 1710 C C . LEU A 1 223 ? -16.310 -10.774 9.589 1.00 94.19 223 LEU A C 1
ATOM 1712 O O . LEU A 1 223 ? -17.050 -10.054 10.259 1.00 94.19 223 LEU A O 1
ATOM 1716 N N . ARG A 1 224 ? -15.436 -11.605 10.154 1.00 92.69 224 ARG A N 1
ATOM 1717 C CA . ARG A 1 224 ? -15.106 -11.657 11.578 1.00 92.69 224 ARG A CA 1
ATOM 1718 C C . ARG A 1 224 ? -13.674 -11.207 11.783 1.00 92.69 224 ARG A C 1
ATOM 1720 O O . ARG A 1 224 ? -12.762 -11.810 11.224 1.00 92.69 224 ARG A O 1
ATOM 1727 N N . VAL A 1 225 ? -13.469 -10.182 12.597 1.00 93.44 225 VAL A N 1
ATOM 1728 C CA . VAL A 1 225 ? -12.142 -9.737 13.019 1.00 93.44 225 VAL A CA 1
ATOM 1729 C C . VAL A 1 225 ? -11.646 -10.658 14.131 1.00 93.44 225 VAL A C 1
ATOM 1731 O O . VAL A 1 225 ? -12.282 -10.758 15.175 1.00 93.44 225 VAL A O 1
ATOM 1734 N N . LEU A 1 226 ? -10.528 -11.339 13.876 1.00 89.88 226 LEU A N 1
ATOM 1735 C CA . LEU A 1 226 ? -9.900 -12.327 14.764 1.00 89.88 226 LEU A CA 1
ATOM 1736 C C . LEU A 1 226 ? -8.917 -11.684 15.751 1.00 89.88 226 LEU A C 1
ATOM 1738 O O . LEU A 1 226 ? -8.684 -12.172 16.855 1.00 89.88 226 LEU A O 1
ATOM 1742 N N . ASP A 1 227 ? -8.272 -10.609 15.314 1.00 89.88 227 ASP A N 1
ATOM 1743 C CA . ASP A 1 227 ? -7.513 -9.713 16.170 1.00 89.88 227 ASP A CA 1
ATOM 1744 C C . ASP A 1 227 ? -7.472 -8.318 15.564 1.00 89.88 227 ASP A C 1
ATOM 1746 O O . ASP A 1 227 ? -7.594 -8.158 14.347 1.00 89.88 227 ASP A O 1
ATOM 1750 N N . ILE A 1 228 ? -7.283 -7.319 16.418 1.00 91.56 228 ILE A N 1
ATOM 1751 C CA . ILE A 1 228 ? -7.219 -5.917 16.021 1.00 91.56 228 ILE A CA 1
ATOM 1752 C C . ILE A 1 228 ? -6.081 -5.202 16.748 1.00 91.56 228 ILE A C 1
ATOM 1754 O O . ILE A 1 228 ? -5.755 -5.507 17.893 1.00 91.56 228 ILE A O 1
ATOM 1758 N N . SER A 1 229 ? -5.454 -4.253 16.070 1.00 91.00 229 SER A N 1
ATOM 1759 C CA . SER A 1 229 ? -4.645 -3.191 16.664 1.00 91.00 229 SER A CA 1
ATOM 1760 C C . SER A 1 229 ? -5.006 -1.870 16.000 1.00 91.00 229 SER A C 1
ATOM 1762 O O . SER A 1 229 ? -5.835 -1.830 15.087 1.00 91.00 229 SER A O 1
ATOM 1764 N N . ARG A 1 230 ? -4.348 -0.779 16.396 1.00 89.31 230 ARG A N 1
ATOM 1765 C CA . ARG A 1 230 ? -4.582 0.521 15.761 1.00 89.31 230 ARG A CA 1
ATOM 1766 C C . ARG A 1 230 ? -4.218 0.496 14.280 1.00 89.31 230 ARG A C 1
ATOM 1768 O O . ARG A 1 230 ? -4.867 1.144 13.470 1.00 89.31 230 ARG A O 1
ATOM 1775 N N . HIS A 1 231 ? -3.203 -0.281 13.910 1.00 86.69 231 HIS A N 1
ATOM 1776 C CA . HIS A 1 231 ? -2.690 -0.348 12.541 1.00 86.69 231 HIS A CA 1
ATOM 1777 C C . HIS A 1 231 ? -3.430 -1.302 11.603 1.00 86.69 231 HIS A C 1
ATOM 1779 O O . HIS A 1 231 ? -3.217 -1.237 10.393 1.00 86.69 231 HIS A O 1
ATOM 1785 N N . GLY A 1 232 ? -4.205 -2.256 12.106 1.00 91.75 232 GLY A N 1
ATOM 1786 C CA . GLY A 1 232 ? -4.624 -3.374 11.268 1.00 91.75 232 GLY A CA 1
ATOM 1787 C C . GLY A 1 232 ? -5.423 -4.422 12.006 1.00 91.75 232 GLY A C 1
ATOM 1788 O O . GLY A 1 232 ? -5.492 -4.438 13.231 1.00 91.75 232 GLY A O 1
ATOM 1789 N N . CYS A 1 233 ? -5.970 -5.358 11.244 1.00 92.38 233 CYS A N 1
ATOM 1790 C CA . CYS A 1 233 ? -6.684 -6.488 11.810 1.00 92.38 233 CYS A CA 1
ATOM 1791 C C . CYS A 1 233 ? -6.480 -7.753 10.971 1.00 92.38 233 CYS A C 1
ATOM 1793 O O . CYS A 1 233 ? -6.139 -7.690 9.783 1.00 92.38 233 CYS A O 1
ATOM 1795 N N . ARG A 1 234 ? -6.610 -8.920 11.606 1.00 93.44 234 ARG A N 1
ATOM 1796 C CA . ARG A 1 234 ? -6.818 -10.187 10.892 1.00 93.44 234 ARG A CA 1
ATOM 1797 C C . ARG A 1 234 ? -8.299 -10.474 10.822 1.00 93.44 234 ARG A C 1
ATOM 1799 O O . ARG A 1 234 ? -9.018 -10.234 11.787 1.00 93.44 234 ARG A O 1
ATOM 1806 N N . PHE A 1 235 ? -8.731 -11.048 9.712 1.00 92.62 235 PHE A N 1
ATOM 1807 C CA . PHE A 1 235 ? -10.130 -11.372 9.499 1.00 92.62 235 PHE A CA 1
ATOM 1808 C C . PHE A 1 235 ? -10.325 -12.799 8.987 1.00 92.62 235 PHE A C 1
ATOM 1810 O O . PHE A 1 235 ? -9.421 -13.401 8.402 1.00 92.62 235 PHE A O 1
ATOM 1817 N N . ALA A 1 236 ? -11.533 -13.310 9.200 1.00 91.12 236 ALA A N 1
ATOM 1818 C CA . ALA A 1 236 ? -12.085 -14.492 8.563 1.00 91.12 236 ALA A CA 1
ATOM 1819 C C . ALA A 1 236 ? -13.419 -14.140 7.889 1.00 91.12 236 ALA A C 1
ATOM 1821 O O . ALA A 1 236 ? -14.237 -13.426 8.462 1.00 91.12 236 ALA A O 1
ATOM 1822 N N . MET A 1 237 ? -13.655 -14.644 6.686 1.00 90.44 237 MET A N 1
ATOM 1823 C CA . MET A 1 237 ? -14.891 -14.453 5.928 1.00 90.44 237 MET A CA 1
ATOM 1824 C C . MET A 1 237 ? -15.711 -15.737 5.942 1.00 90.44 237 MET A C 1
ATOM 1826 O O . MET A 1 237 ? -15.159 -16.833 5.911 1.00 90.44 237 MET A O 1
ATOM 1830 N N . ALA A 1 238 ? -17.038 -15.616 5.928 1.00 83.56 238 ALA A N 1
ATOM 1831 C CA . ALA A 1 238 ? -17.918 -16.786 5.849 1.00 83.56 238 ALA A CA 1
ATOM 1832 C C . ALA A 1 238 ? -17.813 -17.516 4.496 1.00 83.56 238 ALA A C 1
ATOM 1834 O O . ALA A 1 238 ? -18.087 -18.711 4.397 1.00 83.56 238 ALA A O 1
ATOM 1835 N N . ARG A 1 239 ? -17.417 -16.794 3.443 1.00 81.69 239 ARG A N 1
ATOM 1836 C CA . ARG A 1 239 ? -17.222 -17.321 2.093 1.00 81.69 239 ARG A CA 1
ATOM 1837 C C . ARG A 1 239 ? -15.905 -16.798 1.535 1.00 81.69 239 ARG A C 1
ATOM 1839 O O . ARG A 1 239 ? -15.536 -15.657 1.794 1.00 81.69 239 ARG A O 1
ATOM 1846 N N . ALA A 1 240 ? -15.208 -17.630 0.766 1.00 79.75 240 AL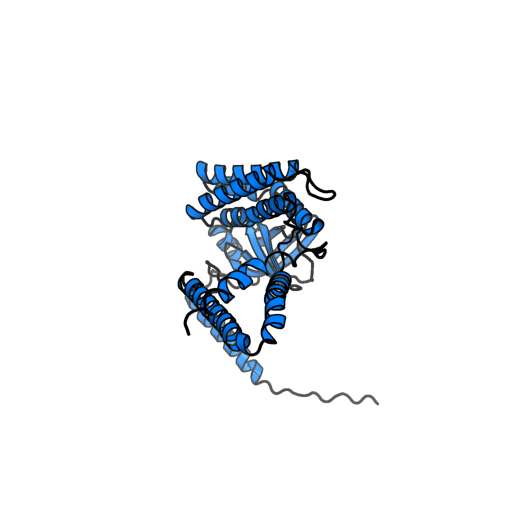A A N 1
ATOM 1847 C CA . ALA A 1 240 ? -14.016 -17.195 0.050 1.00 79.75 240 ALA A CA 1
ATOM 1848 C C . ALA A 1 240 ? -14.434 -16.208 -1.049 1.00 79.75 240 ALA A C 1
ATOM 1850 O O . ALA A 1 240 ? -15.194 -16.568 -1.950 1.00 79.75 240 ALA A O 1
ATOM 1851 N N . VAL A 1 241 ? -13.977 -14.966 -0.924 1.00 84.12 241 VAL A N 1
ATOM 1852 C CA . VAL A 1 241 ? -14.167 -13.882 -1.890 1.00 84.12 241 VAL A CA 1
ATOM 1853 C C . VAL A 1 241 ? -12.820 -13.199 -2.045 1.00 84.12 241 VAL A C 1
ATOM 1855 O O . VAL A 1 241 ? -12.173 -12.904 -1.041 1.00 84.12 241 VAL A O 1
ATOM 1858 N N . ASP A 1 242 ? -12.386 -12.962 -3.277 1.00 82.62 242 ASP A N 1
ATOM 1859 C CA . ASP A 1 242 ? -11.160 -12.210 -3.521 1.00 82.62 242 ASP A CA 1
ATOM 1860 C C . ASP A 1 242 ? -11.408 -10.735 -3.214 1.00 82.62 242 ASP A C 1
ATOM 1862 O O . ASP A 1 242 ? -12.253 -10.085 -3.833 1.00 82.62 242 ASP A O 1
ATOM 1866 N N . LEU A 1 243 ? -10.691 -10.220 -2.218 1.00 83.00 243 LEU A N 1
ATOM 1867 C CA . LEU A 1 243 ? -10.774 -8.813 -1.855 1.00 83.00 243 LEU A CA 1
ATOM 1868 C C . LEU A 1 243 ? -9.876 -7.972 -2.774 1.00 83.00 243 LEU A C 1
ATOM 1870 O O . LEU A 1 243 ? -8.793 -8.428 -3.152 1.00 83.00 243 LEU A O 1
ATOM 1874 N N . PRO A 1 244 ? -10.286 -6.742 -3.128 1.00 83.94 244 PRO A N 1
ATOM 1875 C CA . PRO A 1 244 ? -9.396 -5.800 -3.796 1.00 83.94 244 PRO A CA 1
ATOM 1876 C C . PRO A 1 244 ? -8.235 -5.397 -2.872 1.00 83.94 244 PRO A C 1
ATOM 1878 O O . PRO A 1 244 ? -8.342 -5.467 -1.647 1.00 83.94 244 PRO A O 1
ATOM 1881 N N . GLU A 1 245 ? -7.139 -4.899 -3.461 1.00 81.06 245 GLU A N 1
ATOM 1882 C CA . GLU A 1 245 ? -5.980 -4.411 -2.691 1.00 81.06 245 GLU A CA 1
ATOM 1883 C C . GLU A 1 245 ? -6.373 -3.276 -1.732 1.00 81.06 245 GLU A C 1
ATOM 1885 O O . GLU A 1 245 ? -5.810 -3.185 -0.643 1.00 81.06 245 GLU A O 1
ATOM 1890 N N . TYR A 1 246 ? -7.368 -2.464 -2.107 1.00 85.19 246 TYR A N 1
ATOM 1891 C CA . TYR A 1 246 ? -7.927 -1.389 -1.293 1.00 85.19 246 TYR A CA 1
ATOM 1892 C C . TYR A 1 246 ? -9.441 -1.534 -1.155 1.00 85.19 246 TYR A C 1
ATOM 1894 O O . TYR A 1 246 ? -10.132 -1.785 -2.141 1.00 85.19 246 TYR A O 1
ATOM 1902 N N . ALA A 1 247 ? -9.952 -1.346 0.059 1.00 90.56 247 ALA A N 1
ATOM 1903 C CA . ALA A 1 247 ? -11.380 -1.408 0.367 1.00 90.56 247 ALA A CA 1
ATOM 1904 C C . ALA A 1 247 ? -11.729 -0.463 1.525 1.00 90.56 247 ALA A C 1
ATOM 1906 O O . ALA A 1 247 ? -10.850 0.209 2.071 1.00 90.56 247 ALA A O 1
ATOM 1907 N N . VAL A 1 248 ? -12.998 -0.443 1.929 1.00 92.62 248 VAL A N 1
ATOM 1908 C CA . VAL A 1 248 ? -13.439 0.204 3.171 1.00 92.62 248 VAL A CA 1
ATOM 1909 C C . VAL A 1 248 ? -13.961 -0.866 4.119 1.00 92.62 248 VAL A C 1
ATOM 1911 O O . VAL A 1 248 ? -14.813 -1.665 3.740 1.00 92.62 248 VAL A O 1
ATOM 1914 N N . ILE A 1 249 ? -13.452 -0.894 5.348 1.00 94.94 249 ILE A N 1
ATOM 1915 C CA . ILE A 1 249 ? -13.986 -1.726 6.428 1.00 94.94 249 ILE A CA 1
ATOM 1916 C C . ILE A 1 249 ? -14.852 -0.869 7.351 1.00 94.94 249 IL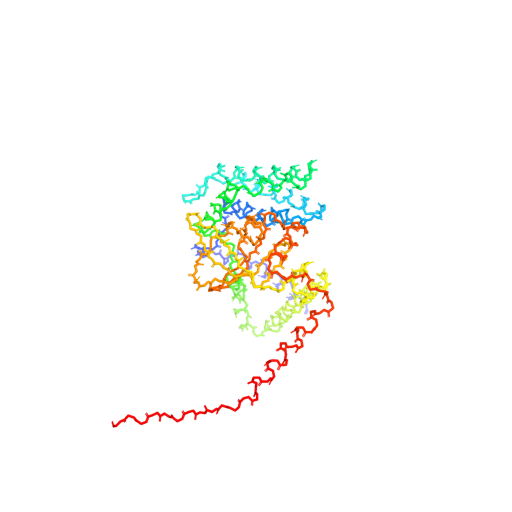E A C 1
ATOM 1918 O O . ILE A 1 249 ? -14.480 0.250 7.700 1.00 94.94 249 ILE A O 1
ATOM 1922 N N . THR A 1 250 ? -15.985 -1.414 7.769 1.00 95.69 250 THR A N 1
ATOM 1923 C CA . THR A 1 250 ? -16.839 -0.886 8.829 1.00 95.69 250 THR A CA 1
ATOM 1924 C C . THR A 1 250 ? -16.693 -1.801 10.035 1.00 95.69 250 THR A C 1
ATOM 1926 O O . THR A 1 250 ? -17.112 -2.960 10.009 1.00 95.69 250 THR A O 1
ATOM 1929 N N . LEU A 1 251 ? -16.032 -1.289 11.067 1.00 94.56 251 LEU A N 1
ATOM 1930 C CA . LEU A 1 251 ? -15.860 -1.939 12.359 1.00 94.56 251 LEU A CA 1
ATOM 1931 C C . LEU A 1 251 ? -17.059 -1.616 13.275 1.00 94.56 251 LEU A C 1
ATOM 1933 O O . LEU A 1 251 ? -17.816 -0.681 12.984 1.00 94.56 251 LEU A O 1
ATOM 1937 N N . PRO A 1 252 ? -17.230 -2.346 14.393 1.00 90.56 252 PRO A N 1
ATOM 1938 C CA . PRO A 1 252 ? -18.162 -1.954 15.448 1.00 90.56 252 PRO A CA 1
ATOM 1939 C C . PRO A 1 252 ? -17.965 -0.495 15.890 1.00 90.56 252 PRO A C 1
ATOM 1941 O O . PRO A 1 252 ? -16.882 0.073 15.754 1.00 90.56 252 PRO A O 1
ATOM 1944 N N . GLY A 1 253 ? -19.027 0.130 16.378 1.00 85.62 253 GLY A N 1
ATOM 1945 C CA . GLY A 1 253 ? -19.090 1.537 16.759 1.00 85.62 253 GLY A CA 1
ATOM 1946 C C . GLY A 1 253 ? -19.301 2.465 15.566 1.00 85.62 253 GLY A C 1
ATOM 1947 O O . GLY A 1 253 ? -19.148 3.676 15.690 1.00 85.62 253 GLY A O 1
ATOM 1948 N N . GLY A 1 254 ? -19.603 1.905 14.388 1.00 88.69 254 GLY A N 1
ATOM 1949 C CA . GLY A 1 254 ? -19.720 2.653 13.136 1.00 88.69 254 GLY A CA 1
ATOM 1950 C C . GLY A 1 254 ? -18.382 3.185 12.615 1.00 88.69 254 GLY A C 1
ATOM 1951 O O . GLY A 1 254 ? -18.367 4.069 11.759 1.00 88.69 254 GLY A O 1
ATOM 1952 N N . VAL A 1 255 ? -17.253 2.670 13.116 1.00 92.88 255 VAL A N 1
ATOM 1953 C CA . VAL A 1 255 ? -15.921 3.147 12.734 1.00 92.88 255 VAL A CA 1
ATOM 1954 C C . VAL A 1 255 ? -15.577 2.639 11.337 1.00 92.88 255 VAL A C 1
ATOM 1956 O O . VAL A 1 255 ? -15.294 1.458 11.133 1.00 92.88 255 VAL A O 1
ATOM 1959 N N . GLN A 1 256 ? -15.573 3.548 10.365 1.00 93.12 256 GLN A N 1
ATOM 1960 C CA . GLN A 1 256 ? -15.199 3.245 8.986 1.00 93.12 256 GLN A CA 1
ATOM 1961 C C . GLN A 1 256 ? -13.740 3.591 8.712 1.00 93.12 256 GLN A C 1
ATOM 1963 O O . GLN A 1 256 ? -13.261 4.659 9.103 1.00 93.12 256 GLN A O 1
ATOM 1968 N N . ARG A 1 257 ? -13.024 2.705 8.016 1.00 92.19 257 ARG A N 1
ATOM 1969 C CA . ARG A 1 257 ? -11.629 2.924 7.618 1.00 92.19 257 ARG A CA 1
ATOM 1970 C C . ARG A 1 257 ? -11.348 2.417 6.219 1.00 92.19 257 ARG A C 1
ATOM 1972 O O . ARG A 1 257 ? -11.768 1.317 5.868 1.00 92.19 257 ARG A O 1
ATOM 1979 N N . HIS A 1 258 ? -10.566 3.178 5.453 1.00 89.06 258 HIS A N 1
ATOM 1980 C CA . HIS A 1 258 ? -9.927 2.611 4.273 1.00 89.06 258 HIS A CA 1
ATOM 1981 C C . HIS A 1 258 ? -8.916 1.568 4.731 1.00 89.06 258 HIS A C 1
ATOM 1983 O O . HIS A 1 258 ? -8.264 1.712 5.768 1.00 89.06 258 HIS A O 1
ATOM 1989 N N . ILE A 1 259 ? -8.799 0.497 3.963 1.00 90.50 259 ILE A N 1
ATOM 1990 C CA . ILE A 1 259 ? -7.893 -0.595 4.267 1.00 90.50 259 ILE A CA 1
ATOM 1991 C C . ILE A 1 259 ? -7.045 -0.940 3.061 1.00 90.50 259 ILE A C 1
ATOM 1993 O O . ILE A 1 259 ? -7.492 -0.806 1.925 1.00 90.50 259 ILE A O 1
ATOM 1997 N N . ARG A 1 260 ? -5.840 -1.443 3.330 1.00 86.00 260 ARG A N 1
ATOM 1998 C CA . ARG A 1 260 ? -4.997 -2.106 2.338 1.00 86.00 260 ARG A CA 1
ATOM 1999 C C . ARG A 1 260 ? -4.821 -3.572 2.704 1.00 86.00 260 ARG A C 1
ATOM 2001 O O . ARG A 1 260 ? -4.423 -3.894 3.828 1.00 86.00 260 ARG A O 1
ATOM 2008 N N . GLN A 1 261 ? -5.093 -4.464 1.765 1.00 87.38 261 GLN A N 1
ATOM 2009 C CA . GLN A 1 261 ? -4.874 -5.892 1.930 1.00 87.38 261 GLN A CA 1
ATOM 2010 C C . GLN A 1 261 ? -3.371 -6.187 2.014 1.00 87.38 261 GLN A C 1
ATOM 2012 O O . GLN A 1 261 ? -2.596 -5.810 1.139 1.00 87.38 261 GLN A O 1
ATOM 2017 N N . VAL A 1 262 ? -2.951 -6.877 3.075 1.00 85.31 262 VAL A N 1
ATOM 2018 C CA . VAL A 1 262 ? -1.548 -7.287 3.261 1.00 85.31 262 VAL A CA 1
ATOM 2019 C C . VAL A 1 262 ? -1.335 -8.693 2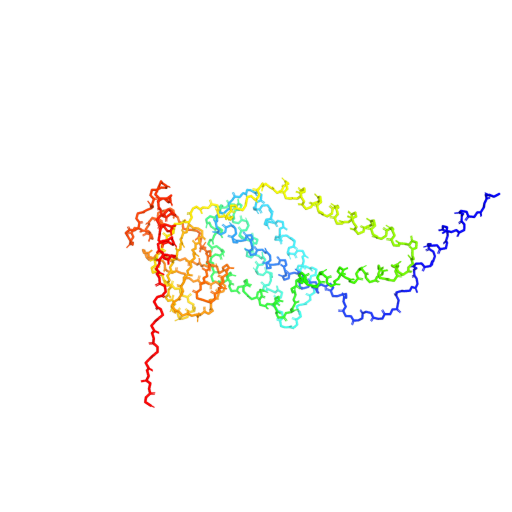.711 1.00 85.31 262 VAL A C 1
ATOM 2021 O O . VAL A 1 262 ? -0.346 -8.968 2.036 1.00 85.31 262 VAL A O 1
ATOM 2024 N N . TRP A 1 263 ? -2.265 -9.596 3.019 1.00 86.00 263 TRP A N 1
ATOM 2025 C CA . TRP A 1 263 ? -2.306 -10.949 2.480 1.00 86.00 263 TRP A CA 1
ATOM 2026 C C . TRP A 1 263 ? -3.710 -11.534 2.632 1.00 86.00 263 TRP A C 1
ATOM 2028 O O . TRP A 1 263 ? -4.468 -11.148 3.524 1.00 86.00 263 TRP A O 1
ATOM 2038 N N . GLN A 1 264 ? -4.021 -12.521 1.798 1.00 84.50 264 GLN A N 1
ATOM 2039 C CA . GLN A 1 264 ? -5.196 -13.373 1.931 1.00 84.50 264 GLN A CA 1
ATOM 2040 C C . GLN A 1 264 ? -4.832 -14.809 1.564 1.00 84.50 264 GLN A C 1
ATOM 2042 O O . GLN A 1 264 ? -4.015 -15.055 0.676 1.00 84.50 264 GLN A O 1
ATOM 2047 N N . ARG A 1 265 ? -5.415 -15.749 2.304 1.00 83.62 265 ARG A N 1
ATOM 2048 C CA . ARG A 1 265 ? -5.358 -17.190 2.074 1.00 83.62 265 ARG A CA 1
ATOM 2049 C C . ARG A 1 265 ? -6.741 -17.759 2.357 1.00 83.62 265 ARG A C 1
ATOM 2051 O O . ARG A 1 265 ? -7.188 -17.765 3.508 1.00 83.62 265 ARG A O 1
ATOM 2058 N N . ASP A 1 266 ? -7.408 -18.201 1.299 1.00 85.94 266 ASP A N 1
ATOM 2059 C CA . ASP A 1 266 ? -8.777 -18.708 1.326 1.00 85.94 266 ASP A CA 1
ATOM 2060 C C . ASP A 1 266 ? -9.747 -17.707 1.980 1.00 85.94 266 ASP A C 1
ATOM 2062 O O . ASP A 1 266 ? -9.963 -16.600 1.483 1.00 85.94 266 ASP A O 1
ATOM 2066 N N . GLN A 1 267 ? -10.316 -18.092 3.120 1.00 86.81 267 GLN A N 1
ATOM 2067 C CA . GLN A 1 267 ? -11.280 -17.313 3.890 1.00 86.81 267 GLN A CA 1
ATOM 2068 C C . GLN A 1 267 ? -10.620 -16.419 4.941 1.00 86.81 267 GLN A C 1
ATOM 2070 O O . GLN A 1 267 ? -11.324 -15.722 5.659 1.00 86.81 267 GLN A O 1
ATOM 2075 N N . THR A 1 268 ? -9.293 -16.435 5.066 1.00 86.50 268 THR A N 1
ATOM 2076 C CA . THR A 1 268 ? -8.571 -15.667 6.087 1.00 86.50 268 THR A CA 1
ATOM 2077 C C . THR A 1 268 ? -7.639 -14.649 5.460 1.00 86.50 268 THR A C 1
ATOM 2079 O O . THR A 1 268 ? -7.055 -14.883 4.402 1.00 86.50 268 THR A O 1
ATOM 2082 N N . GLY A 1 269 ? -7.458 -13.517 6.123 1.00 88.62 269 GLY A N 1
ATOM 2083 C CA . GLY A 1 269 ? -6.566 -12.482 5.629 1.00 88.62 269 GLY A CA 1
ATOM 2084 C C . GLY A 1 269 ? -6.113 -11.520 6.706 1.00 88.62 269 GLY A C 1
ATOM 2085 O O . GLY A 1 269 ? -6.504 -11.610 7.874 1.00 88.62 269 GLY A O 1
ATOM 2086 N N . ALA A 1 270 ? -5.277 -10.578 6.291 1.00 90.38 270 ALA A N 1
ATOM 2087 C CA . ALA A 1 270 ? -4.927 -9.425 7.096 1.00 90.38 270 ALA A CA 1
ATOM 2088 C C . ALA A 1 270 ? -5.005 -8.152 6.270 1.00 90.38 270 ALA A C 1
ATOM 2090 O O . ALA A 1 270 ? -4.600 -8.117 5.104 1.00 90.38 270 ALA A O 1
ATOM 2091 N N . VAL A 1 271 ? -5.461 -7.096 6.930 1.00 90.88 271 VAL A N 1
ATOM 2092 C CA . VAL A 1 271 ? -5.506 -5.753 6.371 1.00 90.88 271 VAL A CA 1
ATOM 2093 C C . VAL A 1 271 ? -4.791 -4.762 7.276 1.00 90.88 271 VAL A C 1
ATOM 2095 O O . VAL A 1 271 ? -4.666 -4.960 8.489 1.00 90.88 271 VAL A O 1
ATOM 2098 N N . ARG A 1 272 ? -4.322 -3.683 6.660 1.00 89.25 272 ARG A N 1
ATOM 2099 C CA . ARG A 1 272 ? -3.822 -2.481 7.319 1.00 89.25 272 ARG A CA 1
ATOM 2100 C C . ARG A 1 272 ? -4.904 -1.406 7.270 1.00 89.25 272 ARG A C 1
ATOM 2102 O O . ARG A 1 272 ? -5.503 -1.229 6.217 1.00 89.25 272 ARG A O 1
ATOM 2109 N N . LEU A 1 273 ? -5.131 -0.712 8.382 1.00 89.75 273 LEU A N 1
ATOM 2110 C CA . LEU A 1 273 ? -6.071 0.405 8.495 1.00 89.75 273 LEU A CA 1
ATOM 2111 C C . LEU A 1 273 ? -5.373 1.709 8.092 1.00 89.75 273 LEU A C 1
ATOM 2113 O O . LEU A 1 273 ? -4.259 1.983 8.547 1.00 89.75 273 LEU A O 1
ATOM 2117 N N . LEU A 1 274 ? -6.026 2.487 7.233 1.00 84.44 274 LEU A N 1
ATOM 2118 C CA . LEU A 1 274 ? -5.536 3.739 6.667 1.00 84.44 274 LEU A CA 1
ATOM 2119 C C . LEU A 1 274 ? -6.618 4.830 6.842 1.00 84.44 274 LEU A C 1
ATOM 2121 O O . LEU A 1 274 ? -7.655 4.772 6.180 1.00 84.44 274 LEU A O 1
ATOM 2125 N N . PRO A 1 275 ? -6.415 5.830 7.719 1.00 82.44 275 PRO A N 1
ATOM 2126 C CA . PRO A 1 275 ? -5.348 5.920 8.718 1.00 82.44 275 PRO A CA 1
ATOM 2127 C C . PRO A 1 275 ? -5.503 4.865 9.831 1.00 82.44 275 PRO A C 1
ATOM 2129 O O . PRO A 1 275 ? -6.542 4.210 9.950 1.00 82.44 275 PRO A O 1
ATOM 2132 N N . ARG A 1 276 ? -4.473 4.722 10.677 1.00 84.00 276 ARG A N 1
ATOM 2133 C CA . ARG A 1 276 ? -4.579 3.924 11.912 1.00 84.00 276 ARG A CA 1
ATOM 2134 C C . ARG A 1 276 ? -5.698 4.455 12.819 1.00 84.00 276 ARG A C 1
ATOM 2136 O O . ARG A 1 276 ? -5.995 5.649 12.792 1.00 84.00 276 ARG A O 1
ATOM 2143 N N . LEU A 1 277 ? -6.275 3.589 13.648 1.00 87.75 277 LEU A N 1
ATOM 2144 C CA . LEU A 1 277 ? -7.253 3.993 14.660 1.00 87.75 277 LEU A CA 1
ATOM 2145 C C . LEU A 1 277 ? -6.608 4.907 15.709 1.00 87.75 277 LEU A C 1
ATOM 2147 O O . LEU A 1 277 ? -5.453 4.703 16.124 1.00 87.75 277 LEU A O 1
ATOM 2151 N N . SER A 1 278 ? -7.367 5.904 16.158 1.00 87.19 278 SER A N 1
ATOM 2152 C CA . SER A 1 278 ? -7.048 6.599 17.402 1.00 87.19 278 SER A CA 1
ATOM 2153 C C . SER A 1 278 ? -7.238 5.658 18.601 1.00 87.19 278 SER A C 1
ATOM 2155 O O . SER A 1 278 ? -7.748 4.543 18.461 1.00 87.19 278 SER A O 1
ATOM 2157 N N . GLU A 1 279 ? -6.766 6.066 19.777 1.00 85.25 279 GLU A N 1
ATOM 2158 C CA . GLU A 1 279 ? -6.993 5.272 20.993 1.00 85.25 279 GLU A CA 1
ATOM 2159 C C . GLU A 1 279 ? -8.478 5.250 21.348 1.00 85.25 279 GLU A C 1
ATOM 2161 O O . GLU A 1 279 ? -9.009 4.176 21.613 1.00 85.25 279 GLU A O 1
ATOM 2166 N N . GLU A 1 280 ? -9.168 6.385 21.209 1.00 87.88 280 GLU A N 1
ATOM 2167 C CA . GLU A 1 280 ? -10.605 6.480 21.471 1.00 87.88 280 GLU A CA 1
ATOM 2168 C C . GLU A 1 280 ? -11.419 5.595 20.517 1.00 87.88 280 GLU A C 1
ATOM 2170 O O . GLU A 1 280 ? -12.396 4.968 20.913 1.00 87.88 280 GLU A O 1
ATOM 2175 N N . GLU A 1 281 ? -11.010 5.502 19.250 1.00 91.06 281 GLU A N 1
ATOM 2176 C CA . GLU A 1 281 ? -11.680 4.645 18.270 1.00 91.06 281 GLU A CA 1
ATOM 2177 C C . GLU A 1 281 ? -11.437 3.165 18.528 1.00 91.06 281 GLU A C 1
ATOM 2179 O O . GLU A 1 281 ? -12.348 2.356 18.359 1.00 91.06 281 GLU A O 1
ATOM 2184 N N . LEU A 1 282 ? -10.218 2.791 18.928 1.00 90.31 282 LEU A N 1
ATOM 2185 C CA . LEU A 1 282 ? -9.936 1.414 19.311 1.00 90.31 282 LEU A CA 1
ATOM 2186 C C . LEU A 1 282 ? -10.746 1.030 20.554 1.00 90.31 282 LEU A C 1
ATOM 2188 O O . LEU A 1 282 ? -11.309 -0.060 20.585 1.00 90.31 282 LEU A O 1
ATOM 2192 N N . GLU A 1 283 ? -10.843 1.914 21.547 1.00 88.25 283 GLU A N 1
ATOM 2193 C CA . GLU A 1 283 ? -11.695 1.710 22.721 1.00 88.25 283 GLU A CA 1
ATOM 2194 C C . GLU A 1 283 ? -13.165 1.553 22.321 1.00 88.25 283 GLU A C 1
ATOM 2196 O O . GLU A 1 283 ? -13.785 0.566 22.709 1.00 88.25 283 GLU A O 1
ATOM 2201 N N . LEU A 1 284 ? -13.689 2.426 21.456 1.00 89.19 284 LEU A N 1
ATOM 2202 C CA . LEU A 1 284 ? -15.065 2.351 20.958 1.00 89.19 284 LEU A CA 1
ATOM 2203 C C . LEU A 1 284 ? -15.367 1.013 20.260 1.00 89.19 284 LEU A C 1
ATOM 2205 O O . LEU A 1 284 ? -16.384 0.375 20.542 1.00 89.19 284 LEU A O 1
ATOM 2209 N N . VAL A 1 285 ? -14.466 0.557 19.381 1.00 88.50 285 VAL A N 1
ATOM 2210 C CA . VAL A 1 285 ? -14.591 -0.732 18.673 1.00 88.50 285 VAL A CA 1
ATOM 2211 C C . VAL A 1 285 ? -14.637 -1.909 19.658 1.00 88.50 285 VAL A C 1
ATOM 2213 O O . VAL A 1 285 ? -15.327 -2.908 19.426 1.00 88.50 285 VAL A O 1
ATOM 2216 N N . MET A 1 286 ? -13.899 -1.801 20.762 1.00 85.56 286 MET A N 1
ATOM 2217 C CA . MET A 1 286 ? -13.769 -2.843 21.779 1.00 85.56 286 MET A CA 1
ATOM 2218 C C . MET A 1 286 ? -14.935 -2.841 22.786 1.00 85.56 286 MET A C 1
ATOM 2220 O O . MET A 1 286 ? -15.435 -3.911 23.154 1.00 85.56 286 MET A O 1
ATOM 2224 N N . GLU A 1 287 ? -15.412 -1.663 23.198 1.00 79.31 287 GLU A N 1
ATOM 2225 C CA . GLU A 1 287 ? -16.488 -1.485 24.181 1.00 79.31 287 GLU A CA 1
ATOM 2226 C C . GLU A 1 287 ? -17.830 -2.041 23.704 1.00 79.31 287 GLU A C 1
ATOM 2228 O O . GLU A 1 287 ? -18.513 -2.730 24.466 1.00 79.31 287 GLU A O 1
ATOM 2233 N N . GLU A 1 288 ? -18.183 -1.823 22.434 1.00 68.75 288 GLU A N 1
ATOM 2234 C CA . GLU A 1 288 ? -19.487 -2.226 21.891 1.00 68.75 288 GLU A CA 1
ATOM 2235 C C . GLU A 1 288 ? -19.689 -3.757 21.870 1.00 68.75 288 GLU A C 1
ATOM 2237 O O . GLU A 1 288 ? -20.807 -4.251 21.748 1.00 68.75 288 GLU A O 1
ATOM 2242 N N . ASN A 1 289 ? -18.616 -4.534 22.058 1.00 60.56 289 ASN A N 1
ATOM 2243 C CA . ASN A 1 289 ? -18.655 -5.998 22.096 1.00 60.56 289 ASN A CA 1
ATOM 2244 C C . ASN A 1 289 ? -18.346 -6.585 23.484 1.00 60.56 289 ASN A C 1
ATOM 2246 O O . ASN A 1 289 ? -18.099 -7.786 23.608 1.00 60.56 289 ASN A O 1
ATOM 2250 N N . GLY A 1 290 ? -18.344 -5.760 24.540 1.00 59.44 290 GLY A N 1
ATOM 2251 C CA . GLY A 1 290 ? -18.097 -6.206 25.917 1.00 59.44 290 GLY A CA 1
ATOM 2252 C C . GLY A 1 290 ? -16.664 -6.691 26.174 1.00 59.44 290 GLY A C 1
ATOM 2253 O O . GLY A 1 290 ? -16.375 -7.251 27.234 1.00 59.44 290 GLY A O 1
ATOM 2254 N N . LEU A 1 291 ? -15.754 -6.467 25.224 1.00 59.25 291 LEU A N 1
ATOM 2255 C CA . LEU A 1 291 ? -14.337 -6.752 25.361 1.00 59.25 291 LEU A CA 1
ATOM 2256 C C . LEU A 1 291 ? -13.669 -5.519 25.976 1.00 59.25 291 LEU A C 1
ATOM 2258 O O . LEU A 1 291 ? -13.131 -4.673 25.271 1.00 59.25 291 LEU A O 1
ATOM 2262 N N . ARG A 1 292 ? -13.673 -5.396 27.308 1.00 50.12 292 ARG A N 1
ATOM 2263 C CA . ARG A 1 292 ? -12.740 -4.455 27.951 1.00 50.12 292 ARG A CA 1
ATOM 2264 C C . ARG A 1 292 ? -11.324 -4.851 27.552 1.00 50.12 292 ARG A C 1
ATOM 2266 O O . ARG A 1 292 ? -11.012 -6.043 27.608 1.00 50.12 292 ARG A O 1
ATOM 2273 N N . ALA A 1 293 ? -10.496 -3.871 27.171 1.00 48.81 293 ALA A N 1
ATOM 2274 C CA . ALA A 1 293 ? -9.069 -4.061 26.935 1.00 48.81 293 ALA A CA 1
ATOM 2275 C C . ALA A 1 293 ? -8.521 -4.973 28.036 1.00 48.81 293 ALA A C 1
ATOM 2277 O O . ALA A 1 293 ? -8.580 -4.635 29.221 1.00 48.81 293 ALA A O 1
ATOM 2278 N N . ALA A 1 294 ? -8.142 -6.196 27.658 1.00 44.47 294 ALA A N 1
ATOM 2279 C CA . ALA A 1 294 ? -7.725 -7.188 28.626 1.00 44.47 294 ALA A CA 1
ATOM 2280 C C . ALA A 1 294 ? -6.550 -6.596 29.402 1.00 44.47 294 ALA A C 1
ATOM 2282 O O . ALA A 1 294 ? -5.558 -6.192 28.796 1.00 44.47 294 ALA A O 1
ATOM 2283 N N . ASP A 1 295 ? -6.686 -6.530 30.730 1.00 43.22 295 ASP A N 1
ATOM 2284 C CA . ASP A 1 295 ? -5.583 -6.230 31.637 1.00 43.22 295 ASP A CA 1
ATOM 2285 C C . ASP A 1 295 ? -4.358 -7.022 31.141 1.00 43.22 295 ASP A C 1
ATOM 2287 O O . ASP A 1 295 ? -4.464 -8.249 31.001 1.00 43.22 295 ASP A O 1
ATOM 2291 N N . PRO A 1 296 ? -3.225 -6.376 30.802 1.00 45.56 296 PRO A N 1
ATOM 2292 C CA . PRO A 1 296 ? -2.078 -7.041 30.181 1.00 45.56 296 PRO A CA 1
ATOM 2293 C C . PRO A 1 296 ? -1.546 -8.230 31.000 1.00 45.56 296 PRO A C 1
ATOM 2295 O O . PRO A 1 296 ? -0.836 -9.081 30.464 1.00 45.56 296 PRO A O 1
ATOM 2298 N N . ARG A 1 297 ? -1.943 -8.348 32.275 1.00 43.25 297 ARG A N 1
ATOM 2299 C CA . ARG A 1 297 ? -1.664 -9.488 33.160 1.00 43.25 297 ARG A CA 1
ATOM 2300 C C . ARG A 1 297 ? -2.471 -10.760 32.851 1.00 43.25 297 ARG A C 1
ATOM 2302 O O . ARG A 1 297 ? -2.024 -11.836 33.224 1.00 43.25 297 ARG A O 1
ATOM 2309 N N . ARG A 1 298 ? -3.604 -10.677 32.141 1.00 41.38 298 ARG A N 1
ATOM 2310 C CA . ARG A 1 298 ? -4.472 -11.827 31.796 1.00 41.38 298 ARG A CA 1
ATOM 2311 C C . ARG A 1 298 ? -4.127 -12.524 30.476 1.00 41.38 298 ARG A C 1
ATOM 2313 O O . ARG A 1 298 ? -4.659 -13.598 30.211 1.00 41.38 298 ARG A O 1
ATOM 2320 N N . SER A 1 299 ? -3.238 -11.976 29.640 1.00 44.12 299 SER A N 1
ATOM 2321 C CA . SER A 1 299 ? -2.842 -12.657 28.387 1.00 44.12 299 SER A CA 1
ATOM 2322 C C . SER A 1 299 ? -2.045 -13.949 28.643 1.00 44.12 299 SER A C 1
ATOM 2324 O O . SER A 1 299 ? -2.111 -14.888 27.846 1.00 44.12 299 SER A O 1
ATOM 2326 N N . ALA A 1 300 ? -1.369 -14.036 29.796 1.00 44.25 300 ALA A N 1
ATOM 2327 C CA . ALA A 1 300 ? -0.717 -15.252 30.273 1.00 44.25 300 ALA A CA 1
ATOM 2328 C C . ALA A 1 300 ? -1.735 -16.370 30.573 1.00 44.25 300 ALA A C 1
ATOM 2330 O O . ALA A 1 300 ? -1.514 -17.516 30.175 1.00 44.25 300 ALA A O 1
ATOM 2331 N N . ASP A 1 301 ? -2.886 -16.020 31.157 1.00 43.34 301 ASP A N 1
ATOM 2332 C CA . ASP A 1 301 ? -3.936 -16.974 31.534 1.00 43.34 301 ASP A CA 1
ATOM 2333 C C . ASP A 1 301 ? -4.621 -17.598 30.306 1.00 43.34 301 ASP A C 1
ATOM 2335 O O . ASP A 1 301 ? -4.922 -18.790 30.301 1.00 43.34 301 ASP A O 1
ATOM 2339 N N . PHE A 1 302 ? -4.800 -16.844 29.213 1.00 43.94 302 PHE A N 1
ATOM 2340 C CA . PHE A 1 302 ? -5.405 -17.374 27.979 1.00 43.94 302 PHE A CA 1
ATOM 2341 C C . PHE A 1 302 ? -4.486 -18.337 27.217 1.00 43.94 302 PHE A C 1
ATOM 2343 O O . PHE A 1 302 ? -4.958 -19.326 26.655 1.00 43.94 302 PHE A O 1
ATOM 2350 N N . SER A 1 303 ? -3.172 -18.092 27.218 1.00 45.91 303 SER A N 1
ATOM 2351 C CA . SER A 1 303 ? -2.190 -19.007 26.614 1.00 45.91 303 SER A CA 1
ATOM 2352 C C . SER A 1 303 ? -2.080 -20.318 27.406 1.00 45.91 303 SER A C 1
ATOM 2354 O O . SER A 1 303 ? -1.851 -21.385 26.833 1.00 45.91 303 SER A O 1
ATOM 2356 N N . GLN A 1 304 ? -2.297 -20.252 28.722 1.00 44.44 304 GLN A N 1
ATOM 2357 C CA . GLN A 1 304 ? -2.310 -21.410 29.610 1.00 44.44 304 GLN A CA 1
ATOM 2358 C C . GLN A 1 304 ? -3.620 -22.208 29.490 1.00 44.44 304 GLN A C 1
ATOM 2360 O O . GLN A 1 304 ? -3.565 -23.418 29.282 1.00 44.44 304 GLN A O 1
ATOM 2365 N N . ALA A 1 305 ? -4.775 -21.537 29.448 1.00 45.56 305 ALA A N 1
ATOM 2366 C CA . ALA A 1 305 ? -6.075 -22.171 29.209 1.00 45.56 305 ALA A CA 1
ATOM 2367 C C . ALA A 1 305 ? -6.173 -22.828 27.816 1.00 45.56 305 ALA A C 1
ATOM 2369 O O . ALA A 1 305 ? -6.714 -23.924 27.676 1.00 45.56 305 ALA A O 1
ATOM 2370 N N . ALA A 1 306 ? -5.594 -22.212 26.776 1.00 47.09 306 ALA A N 1
ATOM 2371 C CA . ALA A 1 306 ? -5.515 -22.813 25.442 1.00 47.09 306 ALA A CA 1
ATOM 2372 C C . ALA A 1 306 ? -4.594 -24.048 25.406 1.00 47.09 306 ALA A C 1
ATOM 2374 O O . ALA A 1 306 ? -4.882 -25.012 24.697 1.00 47.09 306 ALA A O 1
ATOM 2375 N N . LYS A 1 307 ? -3.507 -24.059 26.194 1.00 50.72 307 LYS A N 1
ATOM 2376 C CA . LYS A 1 307 ? -2.641 -25.240 26.351 1.00 50.72 307 LYS A CA 1
ATOM 2377 C C . LYS A 1 307 ? -3.330 -26.375 27.113 1.00 50.72 307 LYS A C 1
ATOM 2379 O O . LYS A 1 307 ? -3.138 -27.525 26.731 1.00 50.72 307 LYS A O 1
ATOM 2384 N N . GLU A 1 308 ? -4.137 -26.070 28.128 1.00 45.78 308 GLU A N 1
ATOM 2385 C CA . GLU A 1 308 ? -4.913 -27.063 28.892 1.00 45.78 308 GLU A CA 1
ATOM 2386 C C . GLU A 1 308 ? -6.082 -27.660 28.085 1.00 45.78 308 GLU A C 1
ATOM 2388 O O . GLU A 1 308 ? -6.366 -28.858 28.169 1.00 45.78 308 GLU A O 1
ATOM 2393 N N . LEU A 1 309 ? -6.726 -26.864 27.227 1.00 44.75 309 LEU A N 1
ATOM 2394 C CA . LEU A 1 309 ? -7.744 -27.359 26.289 1.00 44.75 309 LEU A CA 1
ATOM 2395 C C . LEU A 1 309 ? -7.147 -28.278 25.210 1.00 44.75 309 LEU A C 1
ATOM 2397 O O . LEU A 1 309 ? -7.737 -29.297 24.864 1.00 44.75 309 LEU A O 1
ATOM 2401 N N . LEU A 1 310 ? -5.944 -27.970 24.717 1.00 46.69 310 LEU A N 1
ATOM 2402 C CA . LEU A 1 310 ? -5.254 -28.803 23.723 1.00 46.69 310 LEU A CA 1
ATOM 2403 C C . LEU A 1 310 ? -4.603 -30.062 24.326 1.00 46.69 310 LEU A C 1
ATOM 2405 O O . LEU A 1 310 ? -4.383 -31.038 23.606 1.00 46.69 310 LEU A O 1
ATOM 2409 N N . SER A 1 311 ? -4.288 -30.078 25.627 1.00 46.03 311 SER A N 1
ATOM 2410 C CA . SER A 1 311 ? -3.804 -31.286 26.312 1.00 46.03 311 SER A CA 1
ATOM 2411 C C . SER A 1 311 ? -4.939 -32.252 26.656 1.00 46.03 311 SER A C 1
ATOM 2413 O O . SER A 1 311 ? -4.761 -33.460 26.517 1.00 46.03 311 SER A O 1
ATOM 2415 N N . THR A 1 312 ? -6.121 -31.742 27.009 1.00 47.09 312 THR A N 1
ATOM 2416 C CA . THR A 1 312 ? -7.311 -32.566 27.294 1.00 47.09 312 THR A CA 1
ATOM 2417 C C . THR A 1 312 ? -7.923 -33.202 26.041 1.00 47.09 312 THR A C 1
ATOM 2419 O O . THR A 1 312 ? -8.535 -34.267 26.122 1.00 47.09 312 THR A O 1
ATOM 2422 N N . GLU A 1 313 ? -7.699 -32.632 24.853 1.00 43.62 313 GLU A N 1
ATOM 2423 C CA . GLU A 1 313 ? -8.143 -33.233 23.587 1.00 43.62 313 GLU A CA 1
ATOM 2424 C C . GLU A 1 313 ? -7.267 -34.423 23.137 1.00 43.62 313 GLU A C 1
ATOM 2426 O O . GLU A 1 313 ? -7.733 -35.302 22.410 1.00 43.62 313 GLU A O 1
ATOM 2431 N N . LYS A 1 314 ? -6.022 -34.522 23.632 1.00 47.22 314 LYS A N 1
ATOM 2432 C CA . LYS A 1 314 ? -5.128 -35.668 23.379 1.00 47.22 314 LYS A CA 1
ATOM 2433 C C . LYS A 1 314 ? -5.483 -36.928 24.175 1.00 47.22 314 LYS A C 1
ATOM 2435 O O . LYS A 1 314 ? -5.022 -38.005 23.801 1.00 47.22 314 LYS A O 1
ATOM 2440 N N . GLU A 1 315 ? -6.296 -36.815 25.224 1.00 42.38 315 GLU A N 1
ATOM 2441 C CA . GLU A 1 315 ? -6.668 -37.940 26.095 1.00 42.38 315 GLU A CA 1
ATOM 2442 C C . GLU A 1 315 ? -8.051 -38.533 25.800 1.00 42.38 315 GLU A C 1
ATOM 2444 O O . GLU A 1 315 ? -8.442 -39.511 26.436 1.00 42.38 315 GLU A O 1
ATOM 2449 N N . ARG A 1 316 ? -8.797 -38.024 24.807 1.00 41.78 316 ARG A N 1
ATOM 2450 C CA . ARG A 1 316 ? -10.039 -38.692 24.395 1.00 41.78 316 ARG A CA 1
ATOM 2451 C C . ARG A 1 316 ? -9.706 -39.984 23.637 1.00 41.78 316 ARG A C 1
ATOM 2453 O O . ARG A 1 316 ? -9.122 -39.909 22.551 1.00 41.78 316 ARG A O 1
ATOM 2460 N N . PRO A 1 317 ? -10.081 -41.174 24.147 1.00 43.12 317 PRO A N 1
ATOM 2461 C CA . PRO A 1 317 ? -9.903 -42.409 23.400 1.00 43.12 317 PRO A CA 1
ATOM 2462 C C . PRO A 1 317 ? -10.704 -42.321 22.099 1.00 43.12 317 PRO A C 1
ATOM 2464 O O . PRO A 1 317 ? -11.888 -41.979 22.099 1.00 43.12 317 PRO A O 1
ATOM 2467 N N . ARG A 1 318 ? -10.050 -42.628 20.974 1.00 45.12 318 ARG A N 1
ATOM 2468 C CA . ARG A 1 318 ? -10.716 -42.795 19.680 1.00 45.12 318 ARG A CA 1
ATOM 2469 C C . ARG A 1 318 ? -11.668 -43.984 19.784 1.00 45.12 318 ARG A C 1
ATOM 2471 O O . ARG A 1 318 ? -11.254 -45.127 19.611 1.00 45.12 318 ARG A O 1
ATOM 2478 N N . VAL A 1 319 ? -12.937 -43.718 20.073 1.00 42.72 319 VAL A N 1
ATOM 2479 C CA . VAL A 1 319 ? -14.005 -44.705 19.914 1.00 42.72 319 VAL A CA 1
ATOM 2480 C C . VAL A 1 319 ? -14.206 -44.889 18.412 1.00 42.72 319 VAL A C 1
ATOM 2482 O O . VAL A 1 319 ? -14.866 -44.086 17.756 1.00 42.72 319 VAL A O 1
ATOM 2485 N N . PHE A 1 320 ? -13.576 -45.918 17.848 1.00 40.22 320 PHE A N 1
ATOM 2486 C CA . PHE A 1 320 ? -13.908 -46.406 16.515 1.00 40.22 320 PHE A CA 1
ATOM 2487 C C . PHE A 1 320 ? -15.306 -47.025 16.587 1.00 40.22 320 PHE A C 1
ATOM 2489 O O . PHE A 1 320 ? -15.477 -48.146 17.060 1.00 40.22 320 PHE A O 1
ATOM 2496 N N . GLY A 1 321 ? -16.316 -46.262 16.170 1.00 40.50 321 GLY A N 1
ATOM 2497 C CA . GLY A 1 321 ? -17.655 -46.787 15.943 1.00 40.50 321 GLY A CA 1
ATOM 2498 C C . GLY A 1 321 ? -17.607 -47.844 14.843 1.00 40.50 321 GLY A C 1
ATOM 2499 O O . GLY A 1 321 ? -17.133 -47.571 13.740 1.00 40.50 321 GLY A O 1
ATOM 2500 N N . ALA A 1 322 ? -18.061 -49.053 15.172 1.00 41.94 322 ALA A N 1
ATOM 2501 C CA . ALA A 1 322 ? -18.267 -50.133 14.221 1.00 41.94 322 ALA A CA 1
ATOM 2502 C C . ALA A 1 322 ? -19.211 -49.678 13.095 1.00 41.94 322 ALA A C 1
ATOM 2504 O O . ALA A 1 322 ? -20.210 -48.997 13.340 1.00 41.94 322 ALA A O 1
ATOM 2505 N N . ALA A 1 323 ? -18.866 -50.045 11.862 1.00 35.84 323 ALA A N 1
ATOM 2506 C CA . ALA A 1 323 ? -19.683 -49.789 10.686 1.00 35.84 323 ALA A CA 1
ATOM 2507 C C . ALA A 1 323 ? -21.034 -50.525 10.795 1.00 35.84 323 ALA A C 1
ATOM 2509 O O . ALA A 1 323 ? -21.058 -51.666 11.259 1.00 35.84 323 ALA A O 1
ATOM 2510 N N . PRO A 1 324 ? -22.152 -49.914 10.365 1.00 47.91 324 PRO A N 1
ATOM 2511 C CA . PRO A 1 324 ? -23.427 -50.609 10.301 1.00 47.91 324 PRO A CA 1
ATOM 2512 C C . PRO A 1 324 ? -23.406 -51.608 9.138 1.00 47.91 324 PRO A C 1
ATOM 2514 O O . PRO A 1 324 ? -23.141 -51.236 7.993 1.00 47.91 324 PRO A O 1
ATOM 2517 N N . GLU A 1 325 ? -23.696 -52.873 9.438 1.00 42.84 325 GLU A N 1
ATOM 2518 C CA . GLU A 1 325 ? -23.968 -53.901 8.436 1.00 42.84 325 GLU A CA 1
ATOM 2519 C C . GLU A 1 325 ? -25.203 -53.493 7.620 1.00 42.84 325 GLU A C 1
ATOM 2521 O O . GLU A 1 325 ? -26.321 -53.413 8.135 1.00 42.84 325 GLU A O 1
ATOM 2526 N N . PHE A 1 326 ? -24.994 -53.216 6.334 1.00 39.53 326 PHE A N 1
ATOM 2527 C CA . PHE A 1 326 ? -26.062 -53.240 5.344 1.00 39.53 326 PHE A CA 1
ATOM 2528 C C . PHE A 1 326 ? -26.153 -54.662 4.777 1.00 39.53 326 PHE A C 1
ATOM 2530 O O . PHE A 1 326 ? -25.133 -55.250 4.428 1.00 39.53 326 PHE A O 1
ATOM 2537 N N . ARG A 1 327 ? -27.393 -55.165 4.775 1.00 47.31 327 ARG A N 1
ATOM 2538 C CA . ARG A 1 327 ? -27.857 -56.521 4.434 1.00 47.31 327 ARG A CA 1
ATOM 2539 C C . ARG A 1 327 ? -27.196 -57.174 3.225 1.00 47.31 327 ARG A C 1
ATOM 2541 O O . ARG A 1 327 ? -27.044 -56.480 2.197 1.00 47.31 327 ARG A O 1
#

Organism: NCBI:txid871651